Protein AF-A0A1B6M8R1-F1 (afdb_monomer)

InterPro domains:
  IPR000742 EGF-like domain [PS50026] (108-141)
  IPR002350 Kazal domain [PF07648] (62-106)
  IPR002350 Kazal domain [PF07648] (136-185)
  IPR002350 Kazal domain [PF07648] (212-255)
  IPR002350 Kazal domain [PS51465] (54-108)
  IPR002350 Kazal domain [PS51465] (135-187)
  IPR002350 Kazal domain [PS51465] (203-257)
  IPR002350 Kazal domain [SM00280] (61-106)
  IPR002350 Kazal domain [SM00280] (139-185)
  IPR002350 Kazal domain [SM00280] (210-255)
  IPR003645 Follistatin-like, N-terminal [SM00274] (38-61)
  IPR003645 Follistatin-like, N-terminal [SM00274] (111-135)
  IPR003645 Follistatin-like, N-terminal [SM00274] (187-210)
  IPR003645 Follistatin-like, N-terminal [SM00274] (261-284)
  IPR036058 Kazal domain superfamily [SSF100895] (39-107)
  IPR036058 Kazal domain superfamily [SSF100895] (112-186)
  IPR036058 Kazal domain superfamily [SSF100895] (188-255)
  IPR036058 Kazal domain superfamily [SSF100895] (265-303)
  IPR050653 Protease Inhibitors and Growth Factor Antagonists [PTHR10913] (185-255)

pLDDT: mean 85.66, std 9.29, range [54.56, 96.81]

Solvent-accessible surface area (backbone atoms only — not comparable to full-atom values): 17796 Å² total; per-residue (Å²): 108,72,70,58,54,53,51,52,52,50,53,50,51,52,52,52,51,50,51,53,50,48,62,68,70,53,71,82,74,78,75,81,76,76,100,79,54,58,51,81,76,46,86,51,66,32,52,23,46,61,43,78,43,97,85,75,42,61,42,67,40,52,60,89,74,62,80,88,64,83,50,40,25,9,28,68,78,66,46,61,22,57,20,69,56,52,38,23,27,48,14,29,75,69,72,34,85,57,44,79,66,46,86,35,51,53,85,55,63,65,45,47,77,83,52,84,44,69,33,51,22,41,62,41,68,35,98,81,67,65,48,52,43,69,39,55,62,91,74,70,84,76,62,66,90,40,81,70,38,42,37,23,7,31,64,82,69,43,72,26,71,15,58,54,53,40,20,24,51,14,29,77,67,71,35,87,56,47,79,66,40,84,31,61,65,62,60,46,80,85,55,87,45,65,85,61,28,35,61,41,67,50,97,85,64,45,62,39,69,39,53,49,90,78,63,79,87,62,80,54,33,21,13,32,66,82,19,45,61,25,56,19,65,58,50,42,43,31,49,17,52,73,70,73,44,95,59,45,78,61,40,70,36,70,48,88,76,51,59,58,52,51,78,80,56,85,55,61,96,78,36,42,72,42,52,44,89,83,69,46,51,43,64,41,64,72,91,68,78,70,96,80,77,80,88,56,73,44,99,85,76,48,102

Nearest PDB structures (foldseek):
  5jhw-assembly1_D  TM=2.389E-01  e=3.317E-16  Homo sapiens
  3hh2-assembly1_C  TM=2.387E-01  e=1.768E-15  Homo sapiens
  5jhw-assembly1_C  TM=2.394E-01  e=1.666E-15  Homo sapiens
  3hh2-assembly1_D  TM=2.424E-01  e=1.478E-15  Homo sapiens
  6jza-assembly1_A-2  TM=8.341E-01  e=4.671E-06  Mus musculus

Structure (mmCIF, N/CA/C/O backbone):
data_AF-A0A1B6M8R1-F1
#
_entry.id   AF-A0A1B6M8R1-F1
#
loop_
_atom_site.group_PDB
_atom_site.id
_atom_site.type_symbol
_atom_site.label_atom_id
_atom_site.label_alt_id
_atom_site.label_comp_id
_atom_site.label_asym_id
_atom_site.label_entity_id
_atom_site.label_seq_id
_atom_site.pdbx_PDB_ins_code
_atom_site.Cartn_x
_atom_site.Cartn_y
_atom_site.Cartn_z
_atom_site.occupancy
_atom_site.B_iso_or_equiv
_atom_site.auth_seq_id
_atom_site.auth_comp_id
_atom_site.auth_asym_id
_atom_site.auth_atom_id
_atom_site.pdbx_PDB_model_num
ATOM 1 N N . VAL A 1 1 ? 36.592 80.299 -12.141 1.00 80.69 1 VAL A N 1
ATOM 2 C CA . VAL A 1 1 ? 35.780 79.089 -12.428 1.00 80.69 1 VAL A CA 1
ATOM 3 C C . VAL A 1 1 ? 35.816 78.726 -13.911 1.00 80.69 1 VAL A C 1
ATOM 5 O O . VAL A 1 1 ? 36.347 77.672 -14.223 1.00 80.69 1 VAL A O 1
ATOM 8 N N . LEU A 1 2 ? 35.381 79.601 -14.829 1.00 81.44 2 LEU A N 1
ATOM 9 C CA . LEU A 1 2 ? 35.361 79.320 -16.279 1.00 81.44 2 LEU A CA 1
ATOM 10 C C . LEU A 1 2 ? 36.727 78.896 -16.866 1.00 81.44 2 LEU A C 1
ATOM 12 O O . LEU A 1 2 ? 36.800 77.913 -17.592 1.00 81.44 2 LEU A O 1
ATOM 16 N N . LEU A 1 3 ? 37.818 79.573 -16.485 1.00 83.31 3 LEU A N 1
ATOM 17 C CA . LEU A 1 3 ? 39.184 79.226 -16.918 1.00 83.31 3 LEU A CA 1
ATOM 18 C C . LEU A 1 3 ? 39.649 77.838 -16.444 1.00 83.31 3 LEU A C 1
ATOM 20 O O . LEU A 1 3 ? 40.363 77.151 -17.164 1.00 83.31 3 LEU A O 1
ATOM 24 N N . ILE A 1 4 ? 39.217 77.406 -15.256 1.00 84.50 4 ILE A N 1
ATOM 25 C CA . ILE A 1 4 ? 39.580 76.096 -14.690 1.00 84.50 4 ILE A CA 1
ATOM 26 C C . ILE A 1 4 ? 38.816 74.983 -15.418 1.00 84.50 4 ILE A C 1
ATOM 28 O O . ILE A 1 4 ? 39.389 73.948 -15.741 1.00 84.50 4 ILE A O 1
ATOM 32 N N . VAL A 1 5 ? 37.540 75.219 -15.736 1.00 86.94 5 VAL A N 1
ATOM 33 C CA . VAL A 1 5 ? 36.716 74.280 -16.512 1.00 86.94 5 VAL A CA 1
ATOM 34 C C . VAL A 1 5 ? 37.255 74.131 -17.938 1.00 86.94 5 VAL A C 1
ATOM 36 O O . VAL A 1 5 ? 37.383 73.012 -18.425 1.00 86.94 5 VAL A O 1
ATOM 39 N N . LEU A 1 6 ? 37.647 75.237 -18.582 1.00 88.38 6 LEU A N 1
ATOM 40 C CA . LEU A 1 6 ? 38.287 75.209 -19.901 1.00 88.38 6 LEU A CA 1
ATOM 41 C C . LEU A 1 6 ? 39.614 74.442 -19.883 1.00 88.38 6 LEU A C 1
ATOM 43 O O . LEU A 1 6 ? 39.848 73.635 -20.777 1.00 88.38 6 LEU A O 1
ATOM 47 N N . ALA A 1 7 ? 40.448 74.633 -18.856 1.00 89.44 7 ALA A N 1
ATOM 48 C CA . ALA A 1 7 ? 41.702 73.895 -18.711 1.00 89.44 7 ALA A CA 1
ATOM 49 C C . ALA A 1 7 ? 41.474 72.382 -18.538 1.00 89.44 7 ALA A C 1
ATOM 51 O O . ALA A 1 7 ? 42.149 71.584 -19.184 1.00 89.44 7 ALA A O 1
ATOM 52 N N . LEU A 1 8 ? 40.490 71.977 -17.727 1.00 88.62 8 LEU A N 1
ATOM 53 C CA . LEU A 1 8 ? 40.145 70.563 -17.537 1.00 88.62 8 LEU A CA 1
ATOM 54 C C . LEU A 1 8 ? 39.616 69.916 -18.823 1.00 88.62 8 LEU A C 1
ATOM 56 O O . LEU A 1 8 ? 40.023 68.805 -19.157 1.00 88.62 8 LEU A O 1
ATOM 60 N N . LEU A 1 9 ? 38.766 70.615 -19.579 1.00 88.75 9 LEU A N 1
ATOM 61 C CA . LEU A 1 9 ? 38.268 70.122 -20.867 1.00 88.75 9 LEU A CA 1
ATOM 62 C C . LEU A 1 9 ? 39.394 69.961 -21.897 1.00 88.75 9 LEU A C 1
ATOM 64 O O . LEU A 1 9 ? 39.404 68.981 -22.640 1.00 88.75 9 LEU A O 1
ATOM 68 N N . LEU A 1 10 ? 40.370 70.873 -21.905 1.00 90.81 10 LEU A N 1
ATOM 69 C CA . LEU A 1 10 ? 41.544 70.791 -22.777 1.00 90.81 10 LEU A CA 1
ATOM 70 C C . LEU A 1 10 ? 42.426 69.583 -22.422 1.00 90.81 10 LEU A C 1
ATOM 72 O O . LEU A 1 10 ? 42.864 68.862 -23.314 1.00 90.81 10 LEU A O 1
ATOM 76 N N . VAL A 1 11 ? 42.624 69.304 -21.130 1.00 90.88 11 VAL A N 1
ATOM 77 C CA . VAL A 1 11 ? 43.367 68.118 -20.665 1.00 90.88 11 VAL A CA 1
ATOM 78 C C . VAL A 1 11 ? 42.659 66.825 -21.071 1.00 90.88 11 VAL A C 1
ATOM 80 O O . VAL A 1 11 ? 43.301 65.916 -21.594 1.00 90.88 11 VAL A O 1
ATOM 83 N N . VAL A 1 12 ? 41.337 66.746 -20.898 1.00 90.44 12 VAL A N 1
ATOM 84 C CA . VAL A 1 12 ? 40.557 65.572 -21.321 1.00 90.44 12 VAL A CA 1
ATOM 85 C C . VAL A 1 12 ? 40.641 65.383 -22.836 1.00 90.44 12 VAL A C 1
ATOM 87 O O . VAL A 1 12 ? 40.868 64.268 -23.301 1.00 90.44 12 VAL A O 1
ATOM 90 N N . PHE A 1 13 ? 40.534 66.461 -23.613 1.00 90.88 13 PHE A N 1
ATOM 91 C CA . PHE A 1 13 ? 40.646 66.395 -25.069 1.00 90.88 13 PHE A CA 1
ATOM 92 C C . PHE A 1 13 ? 42.029 65.911 -25.527 1.00 90.88 13 PHE A C 1
ATOM 94 O O . PHE A 1 13 ? 42.114 65.064 -26.416 1.00 90.88 13 PHE A O 1
ATOM 101 N N . LEU A 1 14 ? 43.112 66.375 -24.894 1.00 89.88 14 LEU A N 1
ATOM 102 C CA . LEU A 1 14 ? 44.478 65.924 -25.190 1.00 89.88 14 LEU A CA 1
ATOM 103 C C . LEU A 1 14 ? 44.708 64.452 -24.814 1.00 89.88 14 LEU A C 1
ATOM 105 O O . LEU A 1 14 ? 45.378 63.730 -25.549 1.00 89.88 14 LEU A O 1
ATOM 109 N N . LEU A 1 15 ? 44.107 63.973 -23.722 1.00 88.44 15 LEU A N 1
ATOM 110 C CA . LEU A 1 15 ? 44.186 62.564 -23.328 1.00 88.44 15 LEU A CA 1
ATOM 111 C C . LEU A 1 15 ? 43.417 61.656 -24.293 1.00 88.44 15 LEU A C 1
ATOM 113 O O . LEU A 1 15 ? 43.952 60.648 -24.748 1.00 88.44 15 LEU A O 1
ATOM 117 N N . VAL A 1 16 ? 42.184 62.023 -24.651 1.00 87.75 16 VAL A N 1
ATOM 118 C CA . VAL A 1 16 ? 41.355 61.231 -25.574 1.00 87.75 16 VAL A CA 1
ATOM 119 C C . VAL A 1 16 ? 41.965 61.206 -26.974 1.00 87.75 16 VAL A C 1
ATOM 121 O O . VAL A 1 16 ? 42.031 60.148 -27.599 1.00 87.75 16 VAL A O 1
ATOM 124 N N . SER A 1 17 ? 42.460 62.346 -27.459 1.00 84.25 17 SER A N 1
ATOM 125 C CA . SER A 1 17 ? 43.134 62.419 -28.758 1.00 84.25 17 SER A CA 1
ATOM 126 C C . SER A 1 17 ? 44.452 61.638 -28.760 1.00 84.25 17 SER A C 1
ATOM 128 O O . SER A 1 17 ? 44.704 60.898 -29.707 1.00 84.25 17 SER A O 1
ATOM 130 N N . GLY A 1 18 ? 45.238 61.687 -27.679 1.00 83.62 18 GLY A N 1
ATOM 131 C CA . GLY A 1 18 ? 46.432 60.854 -27.516 1.00 83.62 18 GLY A CA 1
ATOM 132 C C . GLY A 1 18 ? 46.128 59.351 -27.522 1.00 83.62 18 GLY A C 1
ATOM 133 O O . GLY A 1 18 ? 46.822 58.588 -28.191 1.00 83.62 18 GLY A O 1
ATOM 134 N N . ILE A 1 19 ? 45.052 58.924 -26.853 1.00 81.19 19 ILE A N 1
ATOM 135 C CA . ILE A 1 19 ? 44.596 57.525 -26.848 1.00 81.19 19 ILE A CA 1
ATOM 136 C C . ILE A 1 19 ? 44.135 57.090 -28.247 1.00 81.19 19 ILE A C 1
ATOM 138 O O . ILE A 1 19 ? 44.493 56.008 -28.708 1.00 81.19 19 ILE A O 1
ATOM 142 N N . LEU A 1 20 ? 43.387 57.935 -28.960 1.00 78.25 20 LEU A N 1
ATOM 143 C CA . LEU A 1 20 ? 42.948 57.648 -30.330 1.00 78.25 20 LEU A CA 1
ATOM 144 C C . LEU A 1 20 ? 44.123 57.565 -31.310 1.00 78.25 20 LEU A C 1
ATOM 146 O O . LEU A 1 20 ? 44.127 56.698 -32.181 1.00 78.25 20 LEU A O 1
ATOM 150 N N . VAL A 1 21 ? 45.131 58.428 -31.173 1.00 79.50 21 VAL A N 1
ATOM 151 C CA . VAL A 1 21 ? 46.358 58.362 -31.983 1.00 79.50 21 VAL A CA 1
ATOM 152 C C . VAL A 1 21 ? 47.155 57.101 -31.647 1.00 79.50 21 VAL A C 1
ATOM 154 O O . VAL A 1 21 ? 47.629 56.427 -32.560 1.00 79.50 21 VAL A O 1
ATOM 157 N N . TYR A 1 22 ? 47.238 56.727 -30.367 1.00 79.19 22 TYR A N 1
ATOM 158 C CA . TYR A 1 22 ? 47.876 55.486 -29.929 1.00 79.19 22 TYR A CA 1
ATOM 159 C C . TYR A 1 22 ? 47.206 54.253 -30.550 1.00 79.19 22 TYR A C 1
ATOM 161 O O . TYR A 1 22 ? 47.889 53.436 -31.162 1.00 79.19 22 TYR A O 1
ATOM 169 N N . PHE A 1 23 ? 45.875 54.151 -30.494 1.00 73.00 23 PHE A N 1
ATOM 170 C CA . PHE A 1 23 ? 45.156 53.029 -31.105 1.00 73.00 23 PHE A CA 1
ATOM 171 C C . PHE A 1 23 ? 45.177 53.038 -32.642 1.00 73.00 23 PHE A C 1
ATOM 173 O O . PHE A 1 23 ? 45.093 51.971 -33.242 1.00 73.00 23 PHE A O 1
ATOM 180 N N . ASN A 1 24 ? 45.328 54.199 -33.292 1.00 71.38 24 ASN A N 1
ATOM 181 C CA . ASN A 1 24 ? 45.461 54.274 -34.753 1.00 71.38 24 ASN A CA 1
ATOM 182 C C . ASN A 1 24 ? 46.879 53.948 -35.259 1.00 71.38 24 ASN A C 1
ATOM 184 O O . ASN A 1 24 ? 47.015 53.426 -36.362 1.00 71.38 24 ASN A O 1
ATOM 188 N N . HIS A 1 25 ? 47.935 54.239 -34.488 1.00 67.06 25 HIS A N 1
ATOM 189 C CA . HIS A 1 25 ? 49.322 53.952 -34.889 1.00 67.06 25 HIS A CA 1
ATOM 190 C C . HIS A 1 25 ? 49.842 52.595 -34.408 1.00 67.06 25 HIS A C 1
ATOM 192 O O . HIS A 1 25 ? 50.717 52.013 -35.054 1.00 67.06 25 HIS A O 1
ATOM 198 N N . VAL A 1 26 ? 49.314 52.066 -33.304 1.00 63.91 26 VAL A N 1
ATOM 199 C CA . VAL A 1 26 ? 49.618 50.705 -32.859 1.00 63.91 26 VAL A CA 1
ATOM 200 C C . VAL A 1 26 ? 48.679 49.754 -33.594 1.00 63.91 26 VAL A C 1
ATOM 202 O O . VAL A 1 26 ? 47.624 49.370 -33.098 1.00 63.91 26 VAL A O 1
ATOM 205 N N . GLY A 1 27 ? 49.064 49.385 -34.818 1.00 61.69 27 GLY A N 1
ATOM 206 C CA . GLY A 1 27 ? 48.380 48.337 -35.566 1.00 61.69 27 GLY A CA 1
ATOM 207 C C . GLY A 1 27 ? 48.356 47.050 -34.742 1.00 61.69 27 GLY A C 1
ATOM 208 O O . GLY A 1 27 ? 49.405 46.464 -34.468 1.00 61.69 27 GLY A O 1
ATOM 209 N N . PHE A 1 28 ? 47.162 46.616 -34.340 1.00 57.78 28 PHE A N 1
ATOM 210 C CA . PHE A 1 28 ? 46.952 45.312 -33.720 1.00 57.78 28 PHE A CA 1
ATOM 211 C C . PHE A 1 28 ? 47.439 44.235 -34.697 1.00 57.78 28 PHE A C 1
ATOM 213 O O . PHE A 1 28 ? 46.770 43.915 -35.679 1.00 57.78 28 PHE A O 1
ATOM 220 N N . LYS A 1 29 ? 48.623 43.664 -34.456 1.00 57.72 29 LYS A N 1
ATOM 221 C CA . LYS A 1 29 ? 49.018 42.423 -35.122 1.00 57.72 29 LYS A CA 1
ATOM 222 C C . LYS A 1 29 ? 48.204 41.307 -34.487 1.00 57.72 29 LYS A C 1
ATOM 224 O O . LYS A 1 29 ? 48.476 40.914 -33.355 1.00 57.72 29 LYS A O 1
ATOM 229 N N . ALA A 1 30 ? 47.185 40.836 -35.203 1.00 54.56 30 ALA A N 1
ATOM 230 C CA . ALA A 1 30 ? 46.465 39.632 -34.826 1.00 54.56 30 ALA A CA 1
ATOM 231 C C . ALA A 1 30 ? 47.479 38.489 -34.681 1.00 54.56 30 ALA A C 1
ATOM 233 O O . ALA A 1 30 ? 48.208 38.164 -35.619 1.00 54.56 30 ALA A O 1
ATOM 234 N N . VAL A 1 31 ? 47.559 37.926 -33.478 1.00 56.56 31 VAL A N 1
ATOM 235 C CA . VAL A 1 31 ? 48.336 36.717 -33.206 1.00 56.56 31 VAL A CA 1
ATOM 236 C C . VAL A 1 31 ? 47.734 35.599 -34.069 1.00 56.56 31 VAL A C 1
ATOM 238 O O . VAL A 1 31 ? 46.520 35.394 -33.988 1.00 56.56 31 VAL A O 1
ATOM 241 N N . PRO A 1 32 ? 48.510 34.891 -34.912 1.00 59.28 32 PRO A N 1
ATOM 242 C CA . PRO A 1 32 ? 47.982 33.756 -35.658 1.00 59.28 32 PRO A CA 1
ATOM 243 C C . PRO A 1 32 ? 47.537 32.694 -34.652 1.00 59.28 32 PRO A C 1
ATOM 245 O O . PRO A 1 32 ? 48.338 32.245 -33.832 1.00 59.28 32 PRO A O 1
ATOM 248 N N . GLN A 1 33 ? 46.257 32.329 -34.678 1.00 55.94 33 GLN A N 1
ATOM 249 C CA . GLN A 1 33 ? 45.747 31.246 -33.841 1.00 55.94 33 GLN A CA 1
ATOM 250 C C . GLN A 1 33 ? 46.398 29.915 -34.273 1.00 55.94 33 GLN A C 1
ATOM 252 O O . GLN A 1 33 ? 46.532 29.681 -35.478 1.00 55.94 33 GLN A O 1
ATOM 257 N N . PRO A 1 34 ? 46.828 29.058 -33.328 1.00 55.84 34 PRO A N 1
ATOM 258 C CA . PRO A 1 34 ? 47.407 27.753 -33.640 1.00 55.84 34 PRO A CA 1
ATOM 259 C C . PRO A 1 34 ? 46.374 26.824 -34.306 1.00 55.84 34 PRO A C 1
ATOM 261 O O . PRO A 1 34 ? 45.172 26.935 -34.074 1.00 55.84 34 PRO A O 1
ATOM 264 N N . LEU A 1 35 ? 46.870 25.918 -35.154 1.00 55.47 35 LEU A N 1
ATOM 265 C CA . LEU A 1 35 ? 46.170 25.026 -36.098 1.00 55.47 35 LEU A CA 1
ATOM 266 C C . LEU A 1 35 ? 45.311 23.917 -35.433 1.00 55.47 35 LEU A C 1
ATOM 268 O O . LEU A 1 35 ? 45.216 22.814 -35.963 1.00 55.47 35 LEU A O 1
ATOM 272 N N . GLU A 1 36 ? 44.698 24.166 -34.275 1.00 60.66 36 GLU A N 1
ATOM 273 C CA . GLU A 1 36 ? 44.120 23.108 -33.429 1.00 60.66 36 GLU A CA 1
ATOM 274 C C . GLU A 1 36 ? 42.706 23.414 -32.910 1.00 60.66 36 GLU A C 1
ATOM 276 O O . GLU A 1 36 ? 42.384 23.074 -31.787 1.00 60.66 36 GLU A O 1
ATOM 281 N N . GLU A 1 37 ? 41.836 24.040 -33.720 1.00 60.53 37 GLU A N 1
ATOM 282 C CA . GLU A 1 37 ? 40.399 24.206 -33.381 1.00 60.53 37 GLU A CA 1
ATOM 283 C C . GLU A 1 37 ? 39.460 24.287 -34.613 1.00 60.53 37 GLU A C 1
ATOM 285 O O . GLU A 1 37 ? 38.423 24.955 -34.589 1.00 60.53 37 GLU A O 1
ATOM 290 N N . LEU A 1 38 ? 39.788 23.653 -35.747 1.00 66.44 38 LEU A N 1
ATOM 291 C CA . LEU A 1 38 ? 38.916 23.753 -36.932 1.00 66.44 38 LEU A CA 1
ATOM 292 C C . LEU A 1 38 ? 37.653 22.881 -36.834 1.00 66.44 38 LEU A C 1
ATOM 294 O O . LEU A 1 38 ? 36.569 23.334 -37.201 1.00 66.44 38 LEU A O 1
ATOM 298 N N . CYS A 1 39 ? 37.765 21.651 -36.329 1.00 77.81 39 CYS A N 1
ATOM 299 C CA . CYS A 1 39 ? 36.603 20.779 -36.125 1.00 77.81 39 CYS A CA 1
ATOM 300 C C . CYS A 1 39 ? 35.852 21.050 -34.814 1.00 77.81 39 CYS A C 1
ATOM 302 O O . CYS A 1 39 ? 34.668 20.741 -34.742 1.00 77.81 39 CYS A O 1
ATOM 304 N N . ASP A 1 40 ? 36.477 21.715 -33.840 1.00 80.06 40 ASP A N 1
ATOM 305 C CA . ASP A 1 40 ? 35.830 22.094 -32.574 1.00 80.06 40 ASP A CA 1
ATOM 306 C C . ASP A 1 40 ? 34.752 23.170 -32.753 1.00 80.06 40 ASP A C 1
ATOM 308 O O . ASP A 1 40 ? 33.782 23.228 -32.000 1.00 80.06 40 ASP A O 1
ATOM 312 N N . LYS A 1 41 ? 34.879 23.999 -33.795 1.00 72.94 41 LYS A N 1
ATOM 313 C CA . LYS A 1 41 ? 33.897 25.038 -34.154 1.00 72.94 41 LYS A CA 1
ATOM 314 C C . LYS A 1 41 ? 32.983 24.633 -35.313 1.00 72.94 41 LYS A C 1
ATOM 316 O O . LYS A 1 41 ? 32.121 25.415 -35.711 1.00 72.94 41 LYS A O 1
ATOM 321 N N . THR A 1 42 ? 33.150 23.426 -35.858 1.00 80.38 42 THR A N 1
ATOM 322 C CA . THR A 1 42 ? 32.401 22.952 -37.029 1.00 80.38 42 THR A CA 1
ATOM 323 C C . THR A 1 42 ? 31.398 21.878 -36.620 1.00 80.38 42 THR A C 1
ATOM 325 O O . THR A 1 42 ? 31.761 20.735 -36.356 1.00 80.38 42 THR A O 1
ATOM 32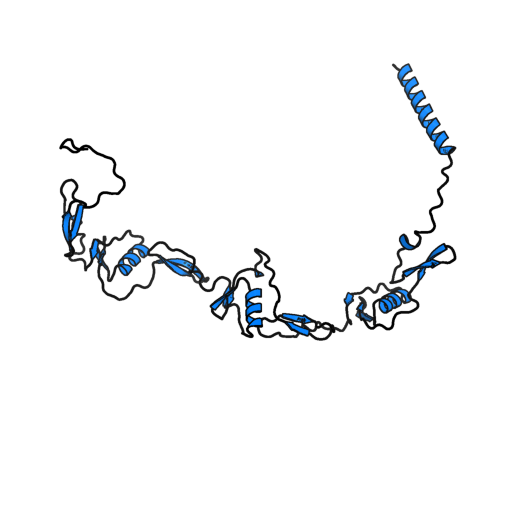8 N N . SER A 1 43 ? 30.111 22.230 -36.609 1.00 85.75 43 SER A N 1
ATOM 329 C CA . SER A 1 43 ? 29.029 21.274 -36.353 1.00 85.75 43 SER A CA 1
ATOM 330 C C . SER A 1 43 ? 28.575 20.616 -37.655 1.00 85.75 43 SER A C 1
ATOM 332 O O . SER A 1 43 ? 28.024 21.272 -38.540 1.00 85.75 43 SER A O 1
ATOM 334 N N . CYS A 1 44 ? 28.816 19.314 -37.778 1.00 87.56 44 CYS A N 1
ATOM 335 C CA . CYS A 1 44 ? 28.372 18.526 -38.920 1.00 87.56 44 CYS A CA 1
ATOM 336 C C . CYS A 1 44 ? 26.945 17.999 -38.706 1.00 87.56 44 CYS A C 1
ATOM 338 O O . CYS A 1 44 ? 26.612 17.473 -37.645 1.00 87.56 44 CYS A O 1
ATOM 340 N N . THR A 1 45 ? 26.097 18.120 -39.727 1.00 87.88 45 THR A N 1
ATOM 341 C CA . THR A 1 45 ? 24.694 17.680 -39.694 1.00 87.88 45 THR A CA 1
ATOM 342 C C . THR A 1 45 ? 24.510 16.305 -40.337 1.00 87.88 45 THR A C 1
ATOM 344 O O . THR A 1 45 ? 25.430 15.760 -40.952 1.00 87.88 45 THR A O 1
ATOM 347 N N . HIS A 1 46 ? 23.319 15.720 -40.161 1.00 90.38 46 HIS A N 1
ATOM 348 C CA . HIS A 1 46 ? 22.917 14.469 -40.814 1.00 90.38 46 HIS A CA 1
ATOM 349 C C . HIS A 1 46 ? 23.873 13.287 -40.537 1.00 90.38 46 HIS A C 1
ATOM 351 O O . HIS A 1 46 ? 24.067 12.431 -41.376 1.00 90.38 46 HIS A O 1
ATOM 357 N N . GLY A 1 47 ? 24.546 13.227 -39.381 1.00 84.81 47 GLY A N 1
ATOM 358 C CA . GLY A 1 47 ? 25.439 12.103 -39.043 1.00 84.81 47 GLY A CA 1
ATOM 359 C C . GLY A 1 47 ? 26.829 12.126 -39.699 1.00 84.81 47 GLY A C 1
ATOM 360 O O . GLY A 1 47 ? 27.575 11.154 -39.564 1.00 84.81 47 GLY A O 1
ATOM 361 N N . ALA A 1 48 ? 27.211 13.221 -40.365 1.00 90.81 48 ALA A N 1
ATOM 362 C CA . ALA A 1 48 ? 28.583 13.442 -40.821 1.00 90.81 48 ALA A CA 1
ATOM 363 C C . ALA A 1 48 ? 29.549 13.666 -39.642 1.00 90.81 48 ALA A C 1
ATOM 365 O O . ALA A 1 48 ? 29.172 14.200 -38.600 1.00 90.81 48 ALA A O 1
ATOM 366 N N . SER A 1 49 ? 30.814 13.280 -39.814 1.00 90.25 49 SER A N 1
ATOM 367 C CA . SER A 1 49 ? 31.895 13.575 -38.863 1.00 90.25 49 SER A CA 1
ATOM 368 C C . SER A 1 49 ? 32.859 14.596 -39.460 1.00 90.25 49 SER A C 1
ATOM 370 O O . SER A 1 49 ? 33.146 14.558 -40.659 1.00 90.25 49 SER A O 1
ATOM 372 N N . CYS A 1 50 ? 33.336 15.527 -38.633 1.00 89.25 50 CYS A N 1
ATOM 373 C CA . CYS A 1 50 ? 34.294 16.536 -39.070 1.00 89.25 50 CYS A CA 1
ATOM 374 C C . CYS A 1 50 ? 35.694 15.927 -39.192 1.00 89.25 50 CYS A C 1
ATOM 376 O O . CYS A 1 50 ? 36.140 15.210 -38.297 1.00 89.25 50 CYS A O 1
ATOM 378 N N . MET A 1 51 ? 36.383 16.219 -40.296 1.00 85.88 51 MET A N 1
ATOM 379 C CA . MET A 1 51 ? 37.783 15.861 -40.519 1.00 85.88 51 MET A CA 1
ATOM 380 C C . MET A 1 51 ? 38.545 17.068 -41.074 1.00 85.88 51 MET A C 1
ATOM 382 O O . MET A 1 51 ? 38.001 17.839 -41.868 1.00 85.88 51 MET A O 1
ATOM 386 N N . THR A 1 52 ? 39.813 17.221 -40.697 1.00 83.69 52 THR A N 1
ATOM 387 C CA . THR A 1 52 ? 40.688 18.273 -41.235 1.00 83.69 52 THR A CA 1
ATOM 388 C C . THR A 1 52 ? 41.272 17.828 -42.576 1.00 83.69 52 THR A C 1
ATOM 390 O O . THR A 1 52 ? 41.897 16.771 -42.670 1.00 83.69 52 THR A O 1
ATOM 393 N N . GLY A 1 53 ? 41.039 18.608 -43.631 1.00 77.62 53 GLY A N 1
ATOM 394 C CA . GLY A 1 53 ? 41.606 18.391 -44.959 1.00 77.62 53 GLY A CA 1
ATOM 395 C C . GLY A 1 53 ? 43.091 18.759 -45.031 1.00 77.62 53 GLY A C 1
ATOM 396 O O . GLY A 1 53 ? 43.605 19.514 -44.208 1.00 77.62 53 GLY A O 1
ATOM 397 N N . SER A 1 54 ? 43.790 18.239 -46.043 1.00 76.12 54 SER A N 1
ATOM 398 C CA . SER A 1 54 ? 45.208 18.539 -46.313 1.00 76.12 54 SER A CA 1
ATOM 399 C C . SER A 1 54 ? 45.469 20.004 -46.687 1.00 76.12 54 SER A C 1
ATOM 401 O O . SER A 1 54 ? 46.605 20.458 -46.661 1.00 76.12 54 SER A O 1
ATOM 403 N N . ASP A 1 55 ? 44.413 20.731 -47.046 1.00 77.50 55 ASP A N 1
ATOM 404 C CA . ASP A 1 55 ? 44.362 22.172 -47.298 1.00 77.50 55 ASP A CA 1
ATOM 405 C C . ASP A 1 55 ? 44.210 23.005 -46.011 1.00 77.50 55 ASP A C 1
ATOM 407 O O . ASP A 1 55 ? 44.126 24.230 -46.074 1.00 77.50 55 ASP A O 1
ATOM 411 N N . GLY A 1 56 ? 44.159 22.355 -44.844 1.00 71.81 56 GLY A N 1
ATOM 412 C CA . GLY A 1 56 ? 43.965 23.020 -43.560 1.00 71.81 56 GLY A CA 1
ATOM 413 C C . GLY A 1 56 ? 42.528 23.494 -43.335 1.00 71.81 56 GLY A C 1
ATOM 414 O O . GLY A 1 56 ? 42.330 24.432 -42.569 1.00 71.81 56 GLY A O 1
ATOM 415 N N . ARG A 1 57 ? 41.524 22.881 -43.985 1.00 78.44 57 ARG A N 1
ATOM 416 C CA . ARG A 1 57 ? 40.097 23.218 -43.828 1.00 78.44 57 ARG A CA 1
ATOM 417 C C . ARG A 1 57 ? 39.316 22.101 -43.128 1.00 78.44 57 ARG A C 1
ATOM 419 O O . ARG A 1 57 ? 39.458 20.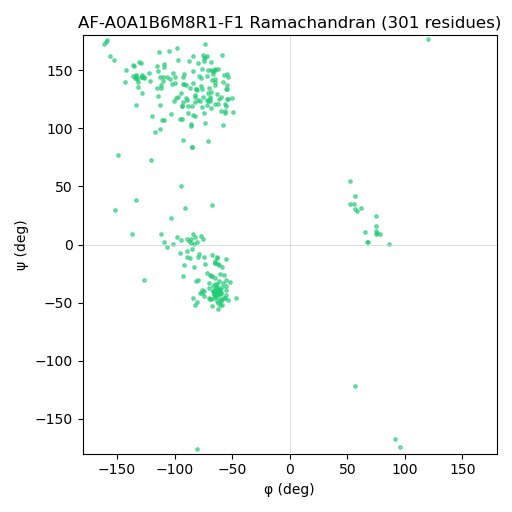930 -43.469 1.00 78.44 57 ARG A O 1
ATOM 426 N N . ALA A 1 58 ? 38.425 22.445 -42.195 1.00 83.62 58 ALA A N 1
ATOM 427 C CA . ALA A 1 58 ? 37.457 21.490 -41.648 1.00 83.62 58 ALA A CA 1
ATOM 428 C C . ALA A 1 58 ? 36.412 21.113 -42.708 1.00 83.62 58 ALA A C 1
ATOM 430 O O . ALA A 1 58 ? 35.752 21.980 -43.282 1.00 83.62 58 ALA A O 1
ATOM 431 N N . THR A 1 59 ? 36.253 19.813 -42.957 1.00 87.50 59 THR A N 1
ATOM 432 C CA . THR A 1 59 ? 35.273 19.270 -43.901 1.00 87.50 59 THR A CA 1
ATOM 433 C C . THR A 1 59 ? 34.442 18.182 -43.227 1.00 87.50 59 THR A C 1
ATOM 435 O O . THR A 1 59 ? 34.983 17.244 -42.643 1.00 87.50 59 THR A O 1
ATOM 438 N N . CYS A 1 60 ? 33.118 18.271 -43.343 1.00 90.06 60 CYS A N 1
ATOM 439 C CA . CYS A 1 60 ? 32.207 17.221 -42.894 1.00 90.06 60 CYS A CA 1
ATOM 440 C C . CYS A 1 60 ? 32.156 16.092 -43.926 1.00 90.06 60 CYS A C 1
ATOM 442 O O . CYS A 1 60 ? 31.854 16.333 -45.096 1.00 90.06 60 CYS A O 1
ATOM 444 N N . ARG A 1 61 ? 32.436 14.857 -43.504 1.00 91.75 61 ARG A N 1
ATOM 445 C CA . ARG A 1 61 ? 32.370 13.675 -44.372 1.00 91.75 61 ARG A CA 1
ATOM 446 C C . ARG A 1 61 ? 31.487 12.594 -43.768 1.00 91.75 61 ARG A C 1
ATOM 448 O O . ARG A 1 61 ? 31.457 12.392 -42.553 1.00 91.75 61 ARG A O 1
ATOM 455 N N . CYS A 1 62 ? 30.776 11.889 -44.642 1.00 93.50 62 CYS A N 1
ATOM 456 C CA . CYS A 1 62 ? 30.038 10.697 -44.254 1.00 93.50 62 CYS A CA 1
ATOM 457 C C . CYS A 1 62 ? 31.006 9.550 -43.942 1.00 93.50 62 CYS A C 1
ATOM 459 O O . CYS A 1 62 ? 32.061 9.466 -44.578 1.00 93.50 62 CYS A O 1
ATOM 461 N N . PRO A 1 63 ? 30.637 8.630 -43.035 1.00 92.38 63 PRO A N 1
ATOM 462 C CA . PRO A 1 6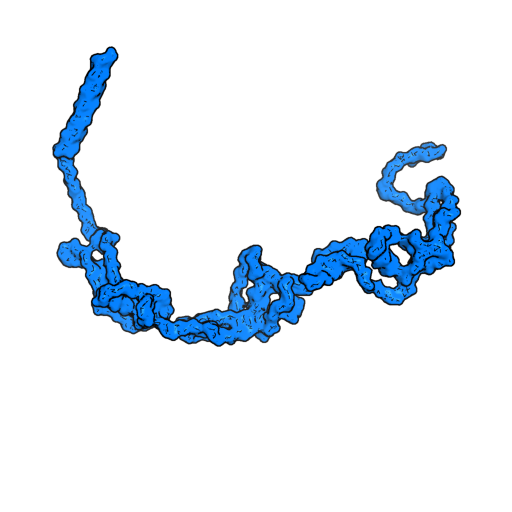3 ? 31.345 7.366 -42.888 1.00 92.38 63 PRO A CA 1
ATOM 463 C C . PRO A 1 63 ? 31.514 6.668 -44.249 1.00 92.38 63 PRO A C 1
ATOM 465 O O . PRO A 1 63 ? 30.549 6.489 -45.005 1.00 92.38 63 PRO A O 1
ATOM 468 N N . ALA A 1 64 ? 32.757 6.322 -44.588 1.00 89.81 64 ALA A N 1
ATOM 469 C CA . ALA A 1 64 ? 33.067 5.573 -45.805 1.00 89.81 64 ALA A CA 1
ATOM 470 C C . ALA A 1 64 ? 32.738 4.087 -45.616 1.00 89.81 64 ALA A C 1
ATOM 472 O O . ALA A 1 64 ? 32.112 3.473 -46.481 1.00 89.81 64 ALA A O 1
ATOM 473 N N . GLU A 1 65 ? 33.089 3.564 -44.442 1.00 92.44 65 GLU A N 1
ATOM 474 C CA . GLU A 1 65 ? 32.929 2.173 -44.039 1.00 92.44 65 GLU A CA 1
ATOM 475 C C . GLU A 1 65 ? 32.375 2.102 -42.617 1.00 92.44 65 GLU A C 1
ATOM 477 O O . GLU A 1 65 ? 32.580 3.009 -41.805 1.00 92.44 65 GLU A O 1
ATOM 482 N N . CYS A 1 66 ? 31.680 1.008 -42.318 1.00 93.75 66 CYS A N 1
ATOM 483 C CA . CYS A 1 66 ? 31.162 0.720 -40.991 1.00 93.75 66 CYS A CA 1
ATOM 484 C C . CYS A 1 66 ? 31.568 -0.693 -40.565 1.00 93.75 66 CYS A C 1
ATOM 486 O O . CYS A 1 66 ? 31.562 -1.596 -41.404 1.00 93.75 66 CYS A O 1
ATOM 488 N N . PRO A 1 67 ? 31.870 -0.918 -39.272 1.00 93.94 67 PRO A N 1
ATOM 489 C CA . PRO A 1 67 ? 32.127 -2.257 -38.760 1.00 93.94 67 PRO A CA 1
ATOM 490 C C . PRO A 1 67 ? 30.944 -3.199 -39.017 1.00 93.94 67 PRO A C 1
ATOM 492 O O . PRO A 1 67 ? 29.787 -2.789 -38.904 1.00 93.94 67 PRO A O 1
ATOM 495 N N . SER A 1 68 ? 31.227 -4.479 -39.269 1.00 90.94 68 SER A N 1
ATOM 496 C CA . SER A 1 68 ? 30.208 -5.535 -39.414 1.00 90.94 68 SER A CA 1
ATOM 497 C C . SER A 1 68 ? 29.618 -6.013 -38.078 1.00 90.94 68 SER A C 1
ATOM 499 O O . SER A 1 68 ? 28.876 -6.991 -38.052 1.00 90.94 68 SER A O 1
ATOM 501 N N . LEU A 1 69 ? 29.946 -5.352 -36.961 1.00 91.25 69 LEU A N 1
ATOM 502 C CA . LEU A 1 69 ? 29.391 -5.669 -35.648 1.00 91.25 69 LEU A CA 1
ATOM 503 C C . LEU A 1 69 ? 27.884 -5.390 -35.638 1.00 91.25 69 LEU A C 1
ATOM 505 O O . LEU A 1 69 ? 27.460 -4.252 -35.861 1.00 91.25 69 LEU A O 1
ATOM 509 N N . TYR A 1 70 ? 27.094 -6.423 -35.355 1.00 89.62 70 TYR A N 1
ATOM 510 C CA . TYR A 1 70 ? 25.645 -6.313 -35.242 1.00 89.62 70 TYR A CA 1
ATOM 511 C C . TYR A 1 70 ? 25.254 -5.800 -33.851 1.00 89.62 70 TYR A C 1
ATOM 513 O O . TYR A 1 70 ? 25.438 -6.487 -32.849 1.00 89.62 70 TYR A O 1
ATOM 521 N N . SER A 1 71 ? 24.749 -4.571 -33.790 1.00 90.69 71 SER A N 1
ATOM 522 C CA . SER A 1 71 ? 24.264 -3.902 -32.579 1.00 90.69 71 SER A CA 1
ATOM 523 C C . SER A 1 71 ? 23.142 -2.939 -32.986 1.00 90.69 71 SER A C 1
ATOM 525 O O . SER A 1 71 ? 23.393 -1.744 -33.165 1.00 90.69 71 SER A O 1
ATOM 527 N N . PRO A 1 72 ? 21.932 -3.462 -33.252 1.00 92.62 72 PRO A N 1
ATOM 528 C CA . PRO A 1 72 ? 20.915 -2.736 -33.995 1.00 92.62 72 PRO A CA 1
ATOM 529 C C . PRO A 1 72 ? 20.385 -1.513 -33.245 1.00 92.62 72 PRO A C 1
ATOM 531 O O . PRO A 1 72 ? 20.317 -1.492 -32.013 1.00 92.62 72 PRO A O 1
ATOM 534 N N . VAL A 1 73 ? 19.995 -0.493 -34.006 1.00 92.75 73 VAL A N 1
ATOM 535 C CA . VAL A 1 73 ? 19.322 0.712 -33.504 1.00 92.75 73 VAL A CA 1
ATOM 536 C C . VAL A 1 73 ? 18.111 1.036 -34.369 1.00 92.75 73 VAL A C 1
ATOM 538 O O . VAL A 1 73 ? 18.171 0.904 -35.595 1.00 92.75 73 VAL A O 1
ATOM 541 N N . CYS A 1 74 ? 17.037 1.500 -33.736 1.00 92.50 74 CYS A N 1
ATOM 542 C CA . CYS A 1 74 ? 15.853 1.965 -34.432 1.00 92.50 74 CYS A CA 1
ATOM 543 C C . CYS A 1 74 ? 16.007 3.455 -34.722 1.00 92.50 74 CYS A C 1
ATOM 545 O O . CYS A 1 74 ? 16.276 4.249 -33.813 1.00 92.50 74 CYS A O 1
ATOM 547 N N . GLY A 1 75 ? 15.889 3.833 -35.992 1.00 93.50 75 GLY A N 1
ATOM 548 C CA . GLY A 1 75 ? 15.893 5.226 -36.406 1.00 93.50 75 GLY A CA 1
ATOM 549 C C . GLY A 1 75 ? 14.540 5.900 -36.181 1.00 93.50 75 GLY A C 1
ATOM 550 O O . GLY A 1 75 ? 13.495 5.260 -36.165 1.00 93.50 75 GLY A O 1
ATOM 551 N N . THR A 1 76 ? 14.537 7.226 -36.048 1.00 93.88 76 THR A N 1
ATOM 552 C CA . THR A 1 76 ? 13.309 8.047 -35.989 1.00 93.88 76 THR A CA 1
ATOM 553 C C . THR A 1 76 ? 12.461 7.986 -37.264 1.00 93.88 76 THR A C 1
ATOM 555 O O . THR A 1 76 ? 11.351 8.505 -37.289 1.00 93.88 76 THR A O 1
ATOM 558 N N . ASP A 1 77 ? 13.003 7.407 -38.331 1.00 92.56 77 ASP A N 1
ATOM 559 C CA . ASP A 1 77 ? 12.345 7.082 -39.595 1.00 92.56 77 ASP A CA 1
ATOM 560 C C . ASP A 1 77 ? 11.639 5.711 -39.572 1.00 92.56 77 ASP A C 1
ATOM 562 O O . ASP A 1 77 ? 11.078 5.298 -40.584 1.00 92.56 77 ASP A O 1
ATOM 566 N N . GLY A 1 78 ? 11.672 5.001 -38.439 1.00 90.38 78 GLY A N 1
ATOM 567 C CA . GLY A 1 78 ? 11.085 3.671 -38.285 1.00 90.38 78 GLY A CA 1
ATOM 568 C C . GLY A 1 78 ? 11.888 2.554 -38.956 1.00 90.38 78 GLY A C 1
ATOM 569 O O . GLY A 1 78 ? 11.383 1.441 -39.075 1.00 90.38 78 GLY A O 1
ATOM 570 N N . GLN A 1 79 ? 13.126 2.816 -39.395 1.00 94.25 79 GLN A N 1
ATOM 571 C CA . GLN A 1 79 ? 13.994 1.804 -40.000 1.00 94.25 79 GLN A CA 1
ATOM 572 C C . GLN A 1 79 ? 15.024 1.262 -39.002 1.00 94.25 79 GLN A C 1
ATOM 574 O O . GLN A 1 79 ? 15.647 2.001 -38.237 1.00 94.25 79 GLN A O 1
ATOM 579 N N . THR A 1 80 ? 15.245 -0.051 -39.048 1.00 94.00 80 THR A N 1
ATOM 580 C CA . THR A 1 80 ? 16.294 -0.725 -38.276 1.00 94.00 80 THR A CA 1
ATOM 581 C C . THR A 1 80 ? 17.639 -0.606 -38.984 1.00 94.00 80 THR A C 1
ATOM 583 O O . THR A 1 80 ? 17.783 -0.996 -40.142 1.00 94.00 80 THR A O 1
ATOM 586 N N . TYR A 1 81 ? 18.661 -0.156 -38.261 1.00 94.38 81 TYR A N 1
ATOM 587 C CA . TYR A 1 81 ? 20.036 -0.096 -38.747 1.00 94.38 81 TYR A CA 1
ATOM 588 C C . TYR A 1 81 ? 20.911 -1.094 -37.995 1.00 94.38 81 TYR A C 1
ATOM 590 O O . TYR A 1 81 ? 20.883 -1.118 -36.769 1.00 94.38 81 TYR A O 1
ATO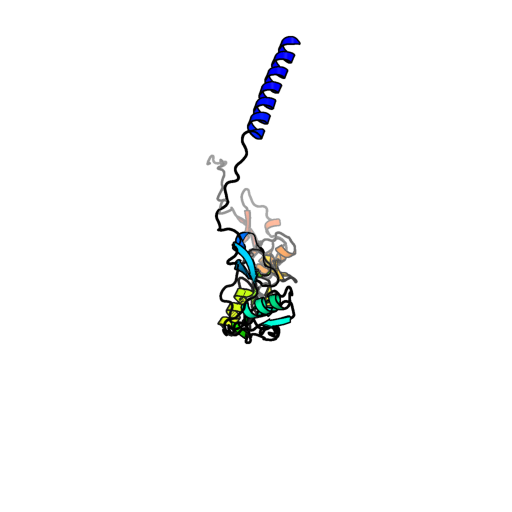M 598 N N . ASN A 1 82 ? 21.747 -1.858 -38.712 1.00 94.31 82 ASN A N 1
ATOM 599 C CA . ASN A 1 82 ? 22.627 -2.893 -38.136 1.00 94.31 82 ASN A CA 1
ATOM 600 C C . ASN A 1 82 ? 23.498 -2.395 -36.975 1.00 94.31 82 ASN A C 1
ATOM 602 O O . ASN A 1 82 ? 23.845 -3.172 -36.089 1.00 94.31 82 ASN A O 1
ATOM 606 N N . ASN A 1 83 ? 23.897 -1.122 -37.016 1.00 94.50 83 ASN A N 1
ATOM 607 C CA . ASN A 1 83 ? 24.566 -0.420 -35.930 1.00 94.50 83 ASN A CA 1
ATOM 608 C C . ASN A 1 83 ? 24.470 1.102 -36.101 1.00 94.50 83 ASN A C 1
ATOM 610 O O . ASN A 1 83 ? 24.047 1.613 -37.141 1.00 94.50 83 ASN A O 1
ATOM 614 N N . LEU A 1 84 ? 24.912 1.840 -35.078 1.00 94.88 84 LEU A N 1
ATOM 615 C CA . LEU A 1 84 ? 24.916 3.306 -35.076 1.00 94.88 84 LEU A CA 1
ATOM 616 C C . LEU A 1 84 ? 25.716 3.916 -36.243 1.00 94.88 84 LEU A C 1
ATOM 618 O O . LEU A 1 84 ? 25.349 4.980 -36.743 1.00 94.88 84 LEU A O 1
ATOM 622 N N . CYS A 1 85 ? 26.794 3.261 -36.692 1.00 95.62 85 CYS A N 1
ATOM 623 C CA . CYS A 1 85 ? 27.564 3.734 -37.844 1.00 95.62 85 CYS A CA 1
ATOM 624 C C . CYS A 1 85 ? 26.724 3.668 -39.121 1.00 95.62 85 CYS A C 1
ATOM 626 O O . CYS A 1 85 ? 26.664 4.653 -39.855 1.00 95.62 85 CYS A O 1
ATOM 628 N N . ALA A 1 86 ? 26.028 2.550 -39.354 1.00 96.25 86 ALA A N 1
ATOM 629 C CA . ALA A 1 86 ? 25.154 2.380 -40.509 1.00 96.25 86 ALA A CA 1
ATOM 630 C C . ALA A 1 86 ? 24.035 3.437 -40.543 1.00 96.25 86 ALA A C 1
ATOM 632 O O . ALA A 1 86 ? 23.785 4.012 -41.602 1.00 96.25 86 ALA A O 1
ATOM 633 N N . LEU A 1 87 ? 23.439 3.764 -39.387 1.00 96.19 87 LEU A N 1
ATOM 634 C CA . LEU A 1 87 ? 22.454 4.847 -39.265 1.00 96.19 87 LEU A CA 1
ATOM 635 C C . LEU A 1 87 ? 23.057 6.202 -39.648 1.00 96.19 87 LEU A C 1
ATOM 637 O O . LEU A 1 87 ? 22.524 6.899 -40.509 1.00 96.19 87 LEU A O 1
ATOM 641 N N . ARG A 1 88 ? 24.201 6.574 -39.056 1.00 95.25 88 ARG A N 1
ATOM 642 C CA . ARG A 1 88 ? 24.885 7.845 -39.362 1.00 95.25 88 ARG A CA 1
ATOM 643 C C . ARG A 1 88 ? 25.294 7.942 -40.829 1.00 95.25 88 ARG A C 1
ATOM 645 O O . ARG A 1 88 ? 25.168 9.000 -41.436 1.00 95.25 88 ARG A O 1
ATOM 652 N N . MET A 1 89 ? 25.754 6.838 -41.410 1.00 95.00 89 MET A N 1
ATOM 653 C CA . MET A 1 89 ? 26.115 6.754 -42.821 1.00 95.00 89 MET A CA 1
ATOM 654 C C . MET A 1 89 ? 24.902 6.952 -43.733 1.00 95.00 89 MET A C 1
ATOM 656 O O . MET A 1 89 ? 25.002 7.701 -44.703 1.00 95.00 89 MET A O 1
ATOM 660 N N . HIS A 1 90 ? 23.768 6.318 -43.421 1.00 95.19 90 HIS A N 1
ATOM 661 C CA . HIS A 1 90 ? 22.518 6.489 -44.160 1.00 95.19 90 HIS A CA 1
ATOM 662 C C . HIS A 1 90 ? 22.019 7.934 -44.084 1.00 95.19 90 HIS A C 1
ATOM 664 O O . HIS A 1 90 ? 21.899 8.585 -45.121 1.00 95.19 90 HIS A O 1
ATOM 670 N N . SER A 1 91 ? 21.844 8.441 -42.859 1.00 96.00 91 SER A N 1
ATOM 671 C CA . SER A 1 91 ? 21.474 9.825 -42.528 1.00 96.00 91 SER A CA 1
ATOM 672 C C . SER A 1 91 ? 22.322 10.822 -43.336 1.00 96.00 91 SER A C 1
ATOM 674 O O . SER A 1 91 ? 21.795 11.691 -44.032 1.00 96.00 91 SER A O 1
ATOM 676 N N . CYS A 1 92 ? 23.640 10.592 -43.396 1.00 95.44 92 CYS A N 1
ATOM 677 C CA . CYS A 1 92 ? 24.578 11.497 -44.057 1.00 95.44 92 CYS A CA 1
ATOM 678 C C . CYS A 1 92 ? 24.504 11.430 -45.578 1.00 95.44 92 CYS A C 1
ATOM 680 O O . CYS A 1 92 ? 24.494 12.462 -46.248 1.00 95.44 92 CYS A O 1
ATOM 682 N N . ARG A 1 93 ? 24.430 10.224 -46.150 1.00 94.25 93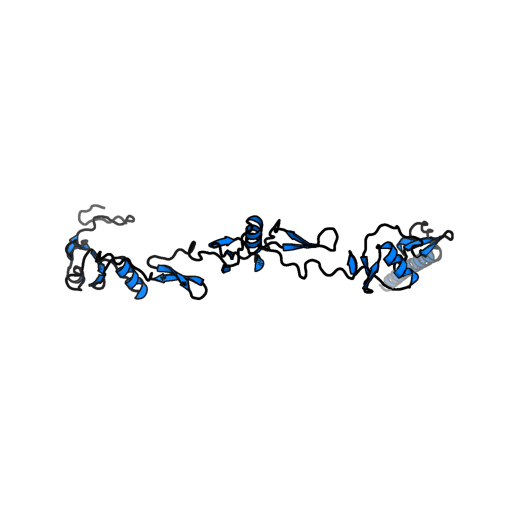 ARG A N 1
ATOM 683 C CA . ARG A 1 93 ? 24.367 10.040 -47.609 1.00 94.25 93 ARG A CA 1
ATOM 684 C C . ARG A 1 93 ? 23.033 10.501 -48.190 1.00 94.25 93 ARG A C 1
ATOM 686 O O . ARG A 1 93 ? 23.004 10.979 -49.319 1.00 94.25 93 ARG A O 1
ATOM 693 N N . LYS A 1 94 ? 21.950 10.352 -47.426 1.00 94.62 94 LYS A N 1
ATOM 694 C CA . LYS A 1 94 ? 20.596 10.764 -47.812 1.00 94.62 94 LYS A CA 1
ATOM 695 C C . LYS A 1 94 ? 20.285 12.222 -47.472 1.00 94.62 94 LYS A C 1
ATOM 697 O O . LYS A 1 94 ? 19.303 12.740 -47.985 1.00 94.62 94 LYS A O 1
ATOM 702 N N . GLN A 1 95 ? 21.134 12.887 -46.678 1.00 92.75 95 GLN A N 1
ATOM 703 C CA . GLN A 1 95 ? 20.887 14.235 -46.144 1.00 92.75 95 GLN A CA 1
ATOM 704 C C . GLN A 1 95 ? 19.570 14.306 -45.351 1.00 92.75 95 GLN A C 1
ATOM 706 O O . GLN A 1 95 ? 18.805 15.262 -45.451 1.00 92.75 95 GLN A O 1
ATOM 711 N N . GLU A 1 96 ? 19.315 13.275 -44.548 1.00 93.31 96 GLU A N 1
ATOM 712 C CA . GLU A 1 96 ? 18.139 13.160 -43.686 1.00 93.31 96 GLU A CA 1
ATOM 713 C C . GLU A 1 96 ? 18.544 13.317 -42.219 1.00 93.31 96 GLU A C 1
ATOM 715 O O . GLU A 1 96 ? 19.674 13.027 -41.843 1.00 93.31 96 GLU A O 1
ATOM 720 N N . ASN A 1 97 ? 17.638 13.783 -41.356 1.00 91.56 97 ASN A N 1
ATOM 721 C CA . ASN A 1 97 ? 17.910 13.931 -39.919 1.00 91.56 97 ASN A CA 1
ATOM 722 C C . ASN A 1 97 ? 17.450 12.703 -39.125 1.00 91.56 97 ASN A C 1
ATOM 724 O O . ASN A 1 97 ? 16.758 12.830 -38.114 1.00 91.56 97 ASN A O 1
ATOM 728 N N . VAL A 1 98 ? 17.851 11.513 -39.577 1.00 94.31 98 VAL A N 1
ATOM 729 C CA . VAL A 1 98 ? 17.564 10.264 -38.862 1.00 94.31 98 VAL A CA 1
ATOM 730 C C . VAL A 1 98 ? 18.421 10.208 -37.599 1.00 94.31 98 VAL A C 1
ATOM 732 O O . VAL A 1 98 ? 19.654 10.262 -37.673 1.00 94.31 98 VAL A O 1
ATOM 735 N N . ARG A 1 99 ? 17.767 10.130 -36.436 1.00 92.69 99 ARG A N 1
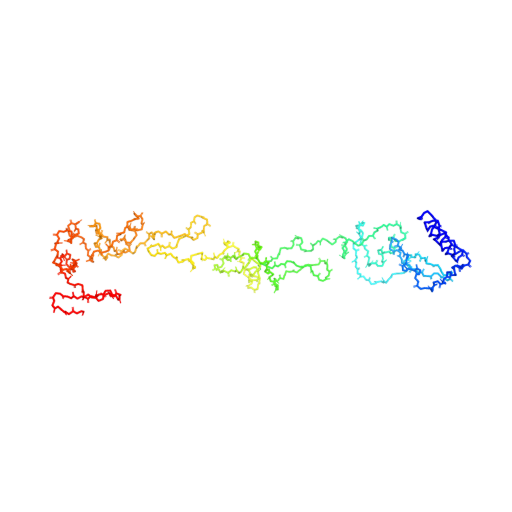ATOM 736 C CA . ARG A 1 99 ? 18.390 9.954 -35.114 1.00 92.69 99 ARG A CA 1
ATOM 737 C C . ARG A 1 99 ? 18.005 8.593 -34.548 1.00 92.69 99 ARG A C 1
ATOM 739 O O . ARG A 1 99 ? 17.080 7.963 -35.042 1.00 92.69 99 ARG A O 1
ATOM 746 N N . VAL A 1 100 ? 18.694 8.144 -33.504 1.00 92.50 100 VAL A N 1
ATOM 747 C CA . VAL A 1 100 ? 18.274 6.943 -32.768 1.00 92.50 100 VAL A CA 1
ATOM 748 C C . VAL A 1 100 ? 17.003 7.270 -31.983 1.00 92.50 100 VAL A C 1
ATOM 750 O O . VAL A 1 100 ? 17.009 8.206 -31.186 1.00 92.50 100 VAL A O 1
ATOM 753 N N . GLN A 1 101 ? 15.937 6.504 -32.206 1.00 88.12 101 GLN A N 1
ATOM 754 C CA . GLN A 1 101 ? 14.714 6.529 -31.407 1.00 88.12 101 GLN A CA 1
ATOM 755 C C . GLN A 1 101 ? 14.882 5.673 -30.145 1.00 88.12 101 GLN A C 1
ATOM 757 O O . GLN A 1 101 ? 14.673 6.161 -29.038 1.00 88.12 101 GLN A O 1
ATOM 762 N N . HIS A 1 102 ? 15.314 4.419 -30.306 1.00 84.19 102 HIS A N 1
ATOM 763 C CA . HIS A 1 102 ? 15.646 3.506 -29.211 1.00 84.19 102 HIS A CA 1
ATOM 764 C C . HIS A 1 102 ? 16.705 2.476 -29.658 1.00 84.19 102 HIS A C 1
ATOM 766 O O . HIS A 1 102 ? 16.888 2.256 -30.861 1.00 84.19 102 HIS A O 1
ATOM 772 N N . PRO A 1 103 ? 17.443 1.851 -28.722 1.00 84.50 103 PRO A N 1
ATOM 773 C CA . PRO A 1 103 ? 18.305 0.713 -29.043 1.00 84.50 103 PRO A CA 1
ATOM 774 C C . PRO A 1 103 ? 17.469 -0.509 -29.463 1.00 84.50 103 PRO A C 1
ATOM 776 O O . PRO A 1 103 ? 16.358 -0.694 -28.969 1.00 84.50 103 PRO A O 1
ATOM 779 N N . GLY A 1 104 ? 18.008 -1.357 -30.340 1.00 85.75 104 GLY A N 1
ATOM 780 C CA . GLY A 1 104 ? 17.300 -2.515 -30.898 1.00 85.75 104 GLY A CA 1
ATOM 781 C C . GLY A 1 104 ? 16.659 -2.240 -32.260 1.00 85.75 104 GLY A C 1
ATOM 782 O O . GLY A 1 104 ? 16.872 -1.196 -32.862 1.00 85.75 104 GLY A O 1
ATOM 783 N N . GLU A 1 105 ? 15.902 -3.203 -32.772 1.00 89.94 105 GLU A N 1
ATOM 784 C CA . GLU A 1 105 ? 15.194 -3.107 -34.059 1.00 89.94 105 GLU A CA 1
ATOM 785 C C . GLU A 1 105 ? 13.848 -2.395 -33.879 1.00 89.94 105 GLU A C 1
ATOM 787 O O . GLU A 1 105 ? 13.239 -2.527 -32.821 1.00 89.94 105 GLU A O 1
ATOM 792 N N . CYS A 1 106 ? 13.362 -1.671 -34.891 1.00 85.31 106 CYS A N 1
ATOM 793 C CA . CYS A 1 106 ? 12.102 -0.919 -34.800 1.00 85.31 106 CYS A CA 1
ATOM 794 C C . CYS A 1 106 ? 10.862 -1.806 -34.614 1.00 85.31 106 CYS A C 1
ATOM 796 O O . CYS A 1 106 ? 9.911 -1.389 -33.962 1.00 85.31 106 CYS A O 1
ATOM 798 N N . ASP A 1 107 ? 10.900 -3.042 -35.121 1.00 79.31 107 ASP A N 1
ATOM 799 C CA . ASP A 1 107 ? 9.828 -4.032 -34.946 1.00 79.31 107 ASP A CA 1
ATOM 800 C C . ASP A 1 107 ? 9.942 -4.810 -33.621 1.00 79.31 107 ASP A C 1
ATOM 802 O O . ASP A 1 107 ? 9.230 -5.794 -33.412 1.00 79.31 107 ASP A O 1
ATOM 806 N N . SER A 1 108 ? 10.841 -4.406 -32.711 1.00 70.38 108 SER A N 1
ATOM 807 C CA . SER A 1 108 ? 10.882 -4.977 -31.366 1.00 70.38 108 SER A CA 1
ATOM 808 C C . SER A 1 108 ? 9.670 -4.485 -30.575 1.00 70.38 108 SER A C 1
ATOM 810 O O . SER A 1 108 ? 9.693 -3.442 -29.923 1.00 70.38 108 SER A O 1
ATOM 812 N N . THR A 1 109 ? 8.574 -5.234 -30.666 1.00 74.88 109 THR A N 1
ATOM 813 C CA . THR A 1 109 ? 7.458 -5.132 -29.726 1.00 74.88 109 THR A CA 1
ATOM 814 C C . THR A 1 109 ? 8.008 -5.339 -28.322 1.00 74.88 109 THR A C 1
ATOM 816 O O . THR A 1 109 ? 8.772 -6.285 -28.123 1.00 74.88 109 THR A O 1
ATOM 819 N N . ASP A 1 110 ? 7.627 -4.491 -27.360 1.00 77.81 110 ASP A N 1
ATOM 820 C CA . ASP A 1 110 ? 8.033 -4.672 -25.964 1.00 77.81 110 ASP A CA 1
ATOM 821 C C . ASP A 1 110 ? 7.753 -6.129 -25.549 1.00 77.81 110 ASP A C 1
ATOM 823 O O . ASP A 1 110 ? 6.588 -6.535 -25.500 1.00 77.81 110 ASP A O 1
ATOM 827 N N . PRO A 1 111 ? 8.791 -6.940 -25.264 1.00 83.69 111 PRO A N 1
ATOM 828 C CA . PRO A 1 111 ? 8.607 -8.356 -24.975 1.00 83.69 111 PRO A CA 1
ATOM 829 C C . PRO A 1 111 ? 7.855 -8.580 -23.652 1.00 83.69 111 PRO A C 1
ATOM 831 O O . PRO A 1 111 ? 7.474 -9.711 -23.339 1.00 83.69 111 PRO A O 1
ATOM 834 N N . CYS A 1 112 ? 7.635 -7.514 -22.875 1.00 88.06 112 CYS A N 1
ATOM 835 C CA . CYS A 1 112 ? 6.800 -7.496 -21.687 1.00 88.06 112 CYS A CA 1
ATOM 836 C C . CYS A 1 112 ? 5.358 -7.023 -21.910 1.00 88.06 112 CYS A C 1
ATOM 838 O O . CYS A 1 112 ? 4.572 -7.158 -20.974 1.00 88.06 112 CYS A O 1
ATOM 840 N N . ALA A 1 113 ? 4.985 -6.530 -23.097 1.00 85.56 113 ALA A N 1
ATOM 841 C CA . ALA A 1 113 ? 3.645 -5.992 -23.356 1.00 85.56 113 ALA A CA 1
ATOM 842 C C . ALA A 1 113 ? 2.532 -7.013 -23.066 1.00 85.56 113 ALA A C 1
ATOM 844 O O . ALA A 1 113 ? 1.578 -6.701 -22.357 1.00 85.56 113 ALA A O 1
ATOM 845 N N . ASP A 1 114 ? 2.708 -8.251 -23.537 1.00 82.75 114 ASP A N 1
ATOM 846 C CA . ASP A 1 114 ? 1.716 -9.328 -23.394 1.00 82.75 114 ASP A CA 1
ATOM 847 C C . ASP A 1 114 ? 2.153 -10.426 -22.409 1.00 82.75 114 ASP A C 1
ATOM 849 O O . ASP A 1 114 ? 1.458 -11.427 -22.205 1.00 82.75 114 ASP A O 1
ATOM 853 N N . LYS A 1 115 ? 3.326 -10.277 -21.779 1.00 85.81 115 LYS A N 1
ATOM 854 C CA . LYS A 1 115 ? 3.877 -11.307 -20.897 1.00 85.81 115 LYS A CA 1
ATOM 855 C C . LYS A 1 115 ? 3.334 -11.172 -19.477 1.00 85.81 115 LYS A C 1
ATOM 857 O O . LYS A 1 115 ? 3.811 -10.370 -18.676 1.00 85.81 115 LYS A O 1
ATOM 862 N N . LEU A 1 116 ? 2.395 -12.047 -19.133 1.00 87.38 116 LEU A N 1
ATOM 863 C CA . LEU A 1 116 ? 1.898 -12.190 -17.767 1.00 87.38 116 LEU A CA 1
ATOM 864 C C . LEU A 1 116 ? 2.903 -12.956 -16.904 1.00 87.38 116 LEU A C 1
ATOM 866 O O . LEU A 1 116 ? 3.215 -14.120 -17.160 1.00 87.38 116 LEU A O 1
ATOM 870 N N . CYS A 1 117 ? 3.401 -12.293 -15.864 1.00 89.44 117 CYS A N 1
ATOM 871 C CA . CYS A 1 117 ? 4.285 -12.906 -14.886 1.00 89.44 117 CYS A CA 1
ATOM 872 C C . CYS A 1 117 ? 3.493 -13.428 -13.677 1.00 89.44 117 CYS A C 1
ATOM 874 O O . CYS A 1 117 ? 2.678 -12.689 -13.121 1.00 89.44 117 CYS A O 1
ATOM 876 N N . PRO A 1 118 ? 3.716 -14.686 -13.255 1.00 86.75 118 PRO A N 1
ATOM 877 C CA . PRO A 1 118 ? 3.003 -15.269 -12.127 1.00 86.75 118 PRO A CA 1
ATOM 878 C C . PRO A 1 118 ? 3.513 -14.718 -10.786 1.00 86.75 118 PRO A C 1
ATOM 880 O O . PRO A 1 118 ? 4.653 -14.267 -10.682 1.00 86.75 118 PRO A O 1
ATOM 883 N N . MET A 1 119 ? 2.674 -14.816 -9.749 1.00 86.12 119 MET A N 1
ATOM 884 C CA . MET A 1 119 ? 3.061 -14.683 -8.335 1.00 86.12 119 MET A CA 1
ATOM 885 C C . MET A 1 119 ? 3.854 -13.405 -8.014 1.00 86.12 119 MET A C 1
ATOM 887 O O . MET A 1 119 ? 4.970 -13.469 -7.520 1.00 86.12 119 MET A O 1
ATOM 891 N N . GLY A 1 120 ? 3.336 -12.218 -8.342 1.00 82.75 120 GLY A N 1
ATOM 892 C CA . GLY A 1 120 ? 3.988 -10.946 -7.984 1.00 82.75 120 GLY A CA 1
ATOM 893 C C . GLY A 1 120 ? 5.336 -10.660 -8.674 1.00 82.75 120 GLY A C 1
ATOM 894 O O . GLY A 1 120 ? 5.943 -9.618 -8.411 1.00 82.75 120 GLY A O 1
ATOM 895 N N . ALA A 1 121 ? 5.802 -11.532 -9.574 1.00 92.06 121 ALA A N 1
ATOM 896 C CA . ALA A 1 121 ? 6.990 -11.294 -10.382 1.00 92.06 121 ALA A CA 1
ATOM 897 C C . ALA A 1 121 ? 6.763 -10.140 -11.369 1.00 92.06 121 ALA A C 1
ATOM 899 O O . ALA A 1 121 ? 5.667 -9.954 -11.901 1.00 92.06 121 ALA A O 1
ATOM 900 N N . ARG A 1 122 ? 7.824 -9.379 -11.657 1.00 90.31 122 ARG A N 1
ATOM 901 C CA . ARG A 1 122 ? 7.797 -8.335 -12.688 1.00 90.31 122 ARG A CA 1
ATOM 902 C C . ARG A 1 122 ? 8.437 -8.839 -13.973 1.00 90.31 122 ARG A C 1
ATOM 904 O O . ARG A 1 122 ? 9.435 -9.562 -13.930 1.00 90.31 122 ARG A O 1
ATOM 911 N N . CYS A 1 123 ? 7.897 -8.408 -15.103 1.00 91.00 123 CYS A N 1
ATOM 912 C CA . CYS A 1 123 ? 8.508 -8.666 -16.393 1.00 91.00 123 CYS A CA 1
ATOM 913 C C . CYS A 1 123 ? 9.705 -7.732 -16.618 1.00 91.00 123 CYS A C 1
ATOM 915 O O . CYS A 1 123 ? 9.636 -6.538 -16.316 1.00 91.00 123 CYS A O 1
ATOM 917 N N . VAL A 1 124 ? 10.808 -8.279 -17.125 1.00 90.88 124 VAL A N 1
ATOM 918 C CA . VAL A 1 124 ? 11.960 -7.517 -17.620 1.00 90.88 124 VAL A CA 1
ATOM 919 C C . VAL A 1 124 ? 12.384 -8.045 -18.992 1.00 90.88 124 VAL A C 1
ATOM 921 O O . VAL A 1 124 ? 12.408 -9.266 -19.171 1.00 90.88 124 VAL A O 1
ATOM 924 N N . PRO A 1 125 ? 12.753 -7.179 -19.952 1.00 87.62 125 PRO A N 1
ATOM 925 C CA . PRO A 1 125 ? 13.377 -7.622 -21.194 1.00 87.62 125 PRO A CA 1
ATOM 926 C C . PRO A 1 125 ? 14.666 -8.398 -20.904 1.00 87.62 125 PRO A C 1
ATOM 928 O O . PRO A 1 125 ? 15.437 -8.042 -20.007 1.00 87.62 125 PRO A O 1
ATOM 931 N N . ALA A 1 126 ? 14.899 -9.475 -21.644 1.00 83.00 126 ALA A N 1
ATOM 932 C CA . ALA A 1 126 ? 16.144 -10.219 -21.588 1.00 83.00 126 ALA A CA 1
ATOM 933 C C . ALA A 1 126 ? 17.265 -9.450 -22.319 1.00 83.00 126 ALA A C 1
ATOM 935 O O . ALA A 1 126 ? 16.986 -8.551 -23.116 1.00 83.00 126 ALA A O 1
ATOM 936 N N . PRO A 1 127 ? 18.546 -9.797 -22.088 1.00 77.44 127 PRO A N 1
ATOM 937 C CA . PRO A 1 127 ? 19.677 -9.126 -22.737 1.00 77.44 127 PRO A CA 1
ATOM 938 C C . PRO A 1 127 ? 19.666 -9.180 -24.272 1.00 77.44 127 PRO A C 1
ATOM 940 O O . PRO A 1 127 ? 20.342 -8.382 -24.911 1.00 77.44 127 PRO A O 1
ATOM 943 N N . ASP A 1 128 ? 18.917 -10.116 -24.860 1.00 76.69 128 ASP A N 1
ATOM 944 C CA . ASP A 1 128 ? 18.741 -10.249 -26.309 1.00 76.69 128 ASP A CA 1
ATOM 945 C C . ASP A 1 128 ? 17.810 -9.182 -26.920 1.00 76.69 128 ASP A C 1
ATOM 947 O O . ASP A 1 128 ? 17.731 -9.073 -28.143 1.00 76.69 128 ASP A O 1
ATOM 951 N N . GLY A 1 129 ? 17.099 -8.407 -26.088 1.00 69.62 129 GLY A N 1
ATOM 952 C CA . GLY A 1 129 ? 16.156 -7.371 -26.510 1.00 69.62 129 GLY A CA 1
ATOM 953 C C . GLY A 1 129 ? 14.924 -7.888 -27.260 1.00 69.62 129 GLY A C 1
ATOM 954 O O . GLY A 1 129 ? 14.205 -7.081 -27.844 1.00 69.62 129 GLY A O 1
ATOM 955 N N . ARG A 1 130 ? 14.698 -9.208 -27.275 1.00 73.38 130 ARG A N 1
ATOM 956 C CA . ARG A 1 130 ? 13.618 -9.882 -28.020 1.00 73.38 130 ARG A CA 1
ATOM 957 C C . ARG A 1 130 ? 12.777 -10.790 -27.135 1.00 73.38 130 ARG A C 1
ATOM 959 O O . ARG A 1 130 ? 11.600 -10.994 -27.410 1.00 73.38 130 ARG A O 1
ATOM 966 N N . SER A 1 131 ? 13.369 -11.361 -26.093 1.00 83.00 131 SER A N 1
ATOM 967 C CA . SER A 1 131 ? 12.658 -12.157 -25.105 1.00 83.00 131 SER A CA 1
ATOM 968 C C . SER A 1 131 ? 12.487 -11.370 -23.809 1.00 83.00 131 SER A C 1
ATOM 970 O O . SER A 1 131 ? 13.080 -10.313 -23.595 1.00 83.00 131 SER A O 1
ATOM 972 N N . ALA A 1 132 ? 11.626 -11.868 -22.931 1.00 89.00 132 ALA A N 1
ATOM 973 C CA . ALA A 1 132 ? 11.414 -11.299 -21.611 1.00 89.00 132 ALA A CA 1
ATOM 974 C C . ALA A 1 132 ? 11.513 -12.385 -20.549 1.00 89.00 132 ALA A C 1
ATOM 976 O O . ALA A 1 132 ? 11.262 -13.562 -20.815 1.00 89.00 132 ALA A O 1
ATOM 977 N N . SER A 1 133 ? 11.826 -11.997 -19.321 1.00 91.69 133 SER A N 1
ATOM 978 C CA . SER A 1 133 ? 11.916 -12.879 -18.164 1.00 91.69 133 SER A CA 1
ATOM 979 C C . SER A 1 133 ? 11.091 -12.330 -17.006 1.00 91.69 133 SER A C 1
ATOM 981 O O . SER A 1 133 ? 10.985 -11.120 -16.824 1.00 91.69 133 SER A O 1
ATOM 983 N N . CYS A 1 134 ? 10.505 -13.231 -16.222 1.00 92.62 134 CYS A N 1
ATOM 984 C CA . CYS A 1 134 ? 9.797 -12.879 -14.998 1.00 92.62 134 CYS A CA 1
ATOM 985 C C . CYS A 1 134 ? 10.764 -13.003 -13.830 1.00 92.62 134 CYS A C 1
ATOM 987 O O . CYS A 1 134 ? 11.301 -14.080 -13.577 1.00 92.62 134 CYS A O 1
ATOM 989 N N . VAL A 1 135 ? 10.998 -11.898 -13.132 1.00 93.19 135 VAL A N 1
ATOM 990 C CA . VAL A 1 135 ? 11.948 -11.843 -12.020 1.00 93.19 135 VAL A CA 1
ATOM 991 C C . VAL A 1 135 ? 11.284 -11.252 -10.788 1.00 93.19 135 VAL A C 1
ATOM 993 O O . VAL A 1 135 ? 10.482 -10.320 -10.881 1.00 93.19 135 VAL A O 1
ATOM 996 N N . CYS A 1 136 ? 11.646 -11.763 -9.614 1.00 94.00 136 CYS A N 1
ATOM 997 C CA . CYS A 1 136 ? 11.216 -11.152 -8.364 1.00 94.00 136 CYS A CA 1
ATOM 998 C C . CYS A 1 136 ? 11.877 -9.773 -8.191 1.00 94.00 136 CYS A C 1
ATOM 1000 O O . CYS A 1 136 ? 13.054 -9.602 -8.545 1.00 94.00 136 CYS A O 1
ATOM 1002 N N . PRO A 1 137 ? 11.156 -8.771 -7.656 1.00 91.12 137 PRO A N 1
ATOM 1003 C CA . PRO A 1 137 ? 11.756 -7.501 -7.261 1.00 91.12 137 PRO A CA 1
ATOM 1004 C C . PRO A 1 137 ? 12.942 -7.723 -6.306 1.00 91.12 137 PRO A C 1
ATOM 1006 O O . PRO A 1 137 ? 12.804 -8.377 -5.281 1.00 91.12 137 PRO A O 1
ATOM 1009 N N . ARG A 1 138 ? 14.125 -7.189 -6.638 1.00 89.62 138 ARG A N 1
ATOM 1010 C CA . ARG A 1 138 ? 15.332 -7.289 -5.785 1.00 89.62 138 ARG A CA 1
ATOM 1011 C C . ARG A 1 138 ? 15.342 -6.246 -4.665 1.00 89.62 138 ARG A C 1
ATOM 1013 O O . ARG A 1 138 ? 15.895 -6.490 -3.597 1.00 89.62 138 ARG A O 1
ATOM 1020 N N . HIS A 1 139 ? 14.750 -5.087 -4.940 1.00 89.19 139 HIS A N 1
ATOM 1021 C CA . HIS A 1 139 ? 14.665 -3.945 -4.042 1.00 89.19 139 HIS A CA 1
ATOM 1022 C C . HIS A 1 139 ? 13.308 -3.276 -4.228 1.00 89.19 139 HIS A C 1
ATOM 1024 O O . HIS A 1 139 ? 12.851 -3.126 -5.365 1.00 89.19 139 HIS A O 1
ATOM 1030 N N . CYS A 1 140 ? 12.707 -2.857 -3.121 1.00 88.38 140 CYS A N 1
ATOM 1031 C CA . CYS A 1 140 ? 11.490 -2.065 -3.105 1.00 88.38 140 CYS A CA 1
ATOM 1032 C C . CYS A 1 140 ? 11.845 -0.659 -2.607 1.00 88.38 140 CYS A C 1
ATOM 1034 O O . CYS A 1 140 ? 12.222 -0.497 -1.446 1.00 88.38 140 CYS A O 1
ATOM 1036 N N . PRO A 1 141 ? 11.856 0.350 -3.495 1.00 84.06 141 PRO A N 1
ATOM 1037 C CA . PRO A 1 141 ? 12.147 1.719 -3.098 1.00 84.06 141 PRO A CA 1
ATOM 1038 C C . PRO A 1 141 ? 11.013 2.274 -2.232 1.00 84.06 141 PRO A C 1
ATOM 1040 O O . PRO A 1 141 ? 9.846 2.207 -2.610 1.00 84.06 141 PRO A O 1
ATOM 1043 N N . GLN A 1 142 ? 11.374 2.865 -1.094 1.00 78.81 142 GLN A N 1
ATOM 1044 C CA . GLN A 1 142 ? 10.429 3.526 -0.201 1.00 78.81 142 GLN A CA 1
ATOM 1045 C C . GLN A 1 142 ? 10.378 5.017 -0.542 1.00 78.81 142 GLN A C 1
ATOM 1047 O O . GLN A 1 142 ? 11.319 5.762 -0.279 1.00 78.81 142 GLN A O 1
ATOM 1052 N N . TYR A 1 143 ? 9.277 5.466 -1.139 1.00 76.56 143 TYR A N 1
ATOM 1053 C CA . TYR A 1 143 ? 9.110 6.853 -1.591 1.00 76.56 143 TYR A CA 1
ATOM 1054 C C . TYR A 1 143 ? 8.475 7.764 -0.525 1.00 76.56 143 TYR A C 1
ATOM 1056 O O . TYR A 1 143 ? 7.731 8.682 -0.865 1.00 76.56 143 TYR A O 1
ATOM 1064 N N . GLY A 1 144 ? 8.719 7.499 0.764 1.00 74.94 144 GLY A N 1
ATOM 1065 C CA . GLY A 1 144 ? 8.105 8.252 1.867 1.00 74.94 144 GLY A CA 1
ATOM 1066 C C . GLY A 1 144 ? 6.573 8.233 1.788 1.00 74.94 144 GLY A C 1
ATOM 1067 O O . GLY A 1 144 ? 5.984 7.156 1.721 1.00 74.94 144 GLY A O 1
ATOM 1068 N N . ASP A 1 145 ? 5.948 9.413 1.715 1.00 71.62 145 ASP A N 1
ATOM 1069 C CA . ASP A 1 145 ? 4.486 9.619 1.756 1.00 71.62 145 ASP A CA 1
ATOM 1070 C C . ASP A 1 145 ? 3.735 9.244 0.461 1.00 71.62 145 ASP A C 1
ATOM 1072 O O . ASP A 1 145 ? 2.526 9.463 0.337 1.00 71.62 145 ASP A O 1
ATOM 1076 N N . HIS A 1 146 ? 4.422 8.689 -0.539 1.00 77.06 146 HIS A N 1
ATOM 1077 C CA . HIS A 1 146 ? 3.774 8.275 -1.781 1.00 77.06 146 HIS A CA 1
ATOM 1078 C C . HIS A 1 146 ? 2.766 7.135 -1.546 1.00 77.06 146 HIS A C 1
ATOM 1080 O O . HIS A 1 146 ? 3.028 6.196 -0.795 1.00 77.06 146 HIS A O 1
ATOM 1086 N N . ALA A 1 147 ? 1.634 7.153 -2.263 1.00 70.38 147 ALA A N 1
ATOM 1087 C CA . ALA A 1 147 ? 0.557 6.167 -2.105 1.00 70.38 147 ALA A CA 1
ATOM 1088 C C . ALA A 1 147 ? 1.017 4.704 -2.279 1.00 70.38 147 ALA A C 1
ATOM 1090 O O . ALA A 1 147 ? 0.477 3.808 -1.637 1.00 70.38 147 ALA A O 1
ATOM 1091 N N . ALA A 1 148 ? 2.036 4.477 -3.113 1.00 71.12 148 ALA A N 1
ATOM 1092 C CA . ALA A 1 148 ? 2.623 3.158 -3.364 1.00 71.12 148 ALA A CA 1
ATOM 1093 C C . ALA A 1 148 ? 3.483 2.616 -2.204 1.00 71.12 148 ALA A C 1
ATOM 1095 O O . ALA A 1 148 ? 3.742 1.419 -2.175 1.00 71.12 148 ALA A O 1
ATOM 1096 N N . SER A 1 149 ? 3.898 3.473 -1.266 1.00 82.00 149 SER A N 1
ATOM 1097 C CA . SER A 1 149 ? 4.682 3.112 -0.073 1.00 82.00 149 SER A CA 1
ATOM 1098 C C . SER A 1 149 ? 3.801 2.858 1.156 1.00 82.00 149 SER A C 1
ATOM 1100 O O . SER A 1 149 ? 4.315 2.710 2.263 1.00 82.00 149 SER A O 1
ATOM 1102 N N . ARG A 1 150 ? 2.469 2.899 1.001 1.00 88.62 150 ARG A N 1
ATOM 1103 C CA . ARG A 1 150 ? 1.532 2.694 2.110 1.00 88.62 150 ARG A CA 1
ATOM 1104 C C . ARG A 1 150 ? 1.437 1.203 2.451 1.00 88.62 150 ARG A C 1
ATOM 1106 O O . ARG A 1 150 ? 1.411 0.389 1.524 1.00 88.62 150 ARG A O 1
ATOM 1113 N N . PRO A 1 151 ? 1.300 0.854 3.741 1.00 92.81 151 PRO A N 1
ATOM 1114 C CA . PRO A 1 151 ? 1.184 -0.533 4.167 1.00 92.81 151 PRO A CA 1
ATOM 1115 C C . PRO A 1 151 ? -0.057 -1.205 3.587 1.00 92.81 151 PRO A C 1
ATOM 1117 O O . PRO A 1 151 ? -1.075 -0.554 3.323 1.00 92.81 151 PRO A O 1
ATOM 1120 N N . VAL A 1 152 ? 0.038 -2.517 3.392 1.00 94.88 152 VAL A N 1
ATOM 1121 C CA . VAL A 1 152 ? -1.050 -3.357 2.885 1.00 94.88 152 VAL A CA 1
ATOM 1122 C C . VAL A 1 152 ? -1.149 -4.648 3.687 1.00 94.88 152 VAL A C 1
ATOM 1124 O O . VAL A 1 152 ? -0.136 -5.227 4.073 1.00 94.88 152 VAL A O 1
ATOM 1127 N N . CYS A 1 153 ? -2.375 -5.123 3.867 1.00 96.56 153 CYS A N 1
ATOM 1128 C CA . CYS A 1 153 ? -2.668 -6.437 4.409 1.00 96.56 153 CYS A CA 1
ATOM 1129 C C . CYS A 1 153 ? -2.822 -7.423 3.252 1.00 96.56 153 CYS A C 1
ATOM 1131 O O . CYS A 1 153 ? -3.667 -7.223 2.368 1.00 96.56 153 CYS A O 1
ATOM 1133 N N . GLY A 1 154 ? -2.018 -8.481 3.250 1.00 96.81 154 GLY A N 1
ATOM 1134 C CA . GLY A 1 154 ? -2.095 -9.546 2.257 1.00 96.81 154 GLY A CA 1
ATOM 1135 C C . GLY A 1 154 ? -3.299 -10.468 2.459 1.00 96.81 154 GLY A C 1
ATOM 1136 O O . GLY A 1 154 ? -3.895 -10.554 3.535 1.00 96.81 154 GLY A O 1
ATOM 1137 N N . SER A 1 155 ? -3.660 -11.208 1.410 1.00 96.19 155 SER A N 1
ATOM 1138 C CA . SER A 1 155 ? -4.663 -12.282 1.458 1.00 96.19 155 SER A CA 1
ATOM 1139 C C . SER A 1 155 ? -4.270 -13.436 2.383 1.00 96.19 155 SER A C 1
ATOM 1141 O O . SER A 1 155 ? -5.136 -14.195 2.812 1.00 96.19 155 SER A O 1
ATOM 1143 N N . ASP A 1 156 ? -2.991 -13.527 2.742 1.00 95.69 156 ASP A N 1
ATOM 1144 C CA . ASP A 1 156 ? -2.435 -14.419 3.758 1.00 95.69 156 ASP A CA 1
ATOM 1145 C C . ASP A 1 156 ? -2.574 -13.883 5.198 1.00 95.69 156 ASP A C 1
ATOM 1147 O O . ASP A 1 156 ? -2.094 -14.516 6.134 1.00 95.69 156 ASP A O 1
ATOM 1151 N N . ASN A 1 157 ? -3.278 -12.758 5.390 1.00 95.69 157 ASN A N 1
ATOM 1152 C CA . ASN A 1 157 ? -3.440 -12.046 6.664 1.00 95.69 157 ASN A CA 1
ATOM 1153 C C . ASN A 1 157 ? -2.110 -11.601 7.291 1.00 95.69 157 ASN A C 1
ATOM 1155 O O . ASN A 1 157 ? -2.008 -11.495 8.511 1.00 95.69 157 ASN A O 1
ATOM 1159 N N . GLN A 1 158 ? -1.098 -11.347 6.461 1.00 96.56 158 GLN A N 1
ATOM 1160 C CA . GLN A 1 158 ? 0.167 -10.770 6.890 1.00 96.56 158 GLN A CA 1
ATOM 1161 C C . GLN A 1 158 ? 0.251 -9.294 6.495 1.00 96.56 158 GLN A C 1
ATOM 1163 O O . GLN A 1 158 ? -0.183 -8.897 5.411 1.00 96.56 158 GLN A O 1
ATOM 1168 N N . ASP A 1 159 ? 0.846 -8.493 7.374 1.00 96.44 159 ASP A N 1
ATOM 1169 C CA . ASP A 1 159 ? 1.146 -7.093 7.111 1.00 96.44 159 ASP A CA 1
ATOM 1170 C C . ASP A 1 159 ? 2.425 -6.917 6.301 1.00 96.44 159 ASP A C 1
ATOM 1172 O O . ASP A 1 159 ? 3.479 -7.480 6.609 1.00 96.44 159 ASP A O 1
ATOM 1176 N N . TYR A 1 160 ? 2.339 -6.068 5.282 1.00 94.81 160 TYR A N 1
ATOM 1177 C CA . TYR A 1 160 ? 3.457 -5.690 4.432 1.00 94.81 160 TYR A CA 1
ATOM 1178 C C . TYR A 1 160 ? 3.671 -4.187 4.479 1.00 94.81 160 TYR A C 1
ATOM 1180 O O . TYR A 1 160 ? 2.722 -3.402 4.453 1.00 94.81 160 TYR A O 1
ATOM 1188 N N . LYS A 1 161 ? 4.948 -3.788 4.492 1.00 93.12 161 LYS A N 1
ATOM 1189 C CA . LYS A 1 161 ? 5.362 -2.377 4.501 1.00 93.12 161 LYS A CA 1
ATOM 1190 C C . LYS A 1 161 ? 4.764 -1.593 3.339 1.00 93.12 161 LYS A C 1
ATOM 1192 O O . LYS A 1 161 ? 4.367 -0.449 3.520 1.00 93.12 161 LYS A O 1
ATOM 1197 N N . ASP A 1 162 ? 4.706 -2.228 2.174 1.00 91.81 162 ASP A N 1
ATOM 1198 C CA . ASP A 1 162 ? 4.114 -1.691 0.961 1.00 91.81 162 ASP A CA 1
ATOM 1199 C C . ASP A 1 162 ? 3.739 -2.815 -0.022 1.00 91.81 162 ASP A C 1
ATOM 1201 O O . ASP A 1 162 ? 3.997 -4.004 0.204 1.00 91.81 162 ASP A O 1
ATOM 1205 N N . GLN A 1 163 ? 3.113 -2.436 -1.138 1.00 91.69 163 GLN A N 1
ATOM 1206 C CA . GLN A 1 163 ? 2.674 -3.384 -2.161 1.00 91.69 163 GLN A CA 1
ATOM 1207 C C . GLN A 1 163 ? 3.843 -4.059 -2.903 1.00 91.69 163 GLN A C 1
ATOM 1209 O O . GLN A 1 163 ? 3.678 -5.173 -3.408 1.00 91.69 163 GLN A O 1
ATOM 1214 N N . CYS A 1 164 ? 5.012 -3.417 -2.996 1.00 91.81 164 CYS A N 1
ATOM 1215 C CA . CYS A 1 164 ? 6.188 -4.018 -3.621 1.00 91.81 164 CYS A CA 1
ATOM 1216 C C . CYS A 1 164 ? 6.738 -5.149 -2.751 1.00 91.81 164 CYS A C 1
ATOM 1218 O O . CYS A 1 164 ? 6.971 -6.238 -3.272 1.00 91.81 164 CYS A O 1
ATOM 1220 N N . GLU A 1 165 ? 6.876 -4.927 -1.443 1.00 94.44 165 GLU A N 1
ATOM 1221 C CA . GLU A 1 165 ? 7.333 -5.944 -0.491 1.00 94.44 165 GLU A CA 1
ATOM 1222 C C . GLU A 1 165 ? 6.366 -7.134 -0.438 1.00 94.44 165 GLU A C 1
ATOM 1224 O O . GLU A 1 165 ? 6.799 -8.287 -0.441 1.00 94.44 165 GLU A O 1
ATOM 1229 N N . MET A 1 166 ? 5.053 -6.881 -0.511 1.00 94.25 166 MET A N 1
ATOM 1230 C CA . MET A 1 166 ? 4.054 -7.946 -0.656 1.00 94.25 166 MET A CA 1
ATOM 1231 C C . MET A 1 166 ? 4.286 -8.778 -1.927 1.00 94.25 166 MET A C 1
ATOM 1233 O O . MET A 1 166 ? 4.394 -10.001 -1.857 1.00 94.25 166 MET A O 1
ATOM 1237 N N . ARG A 1 167 ? 4.409 -8.133 -3.097 1.00 92.75 167 ARG A N 1
ATOM 1238 C CA . ARG A 1 167 ? 4.646 -8.824 -4.381 1.00 92.75 167 ARG A CA 1
ATOM 1239 C C . ARG A 1 167 ? 5.979 -9.563 -4.415 1.00 92.75 167 ARG A C 1
ATOM 1241 O O . ARG A 1 167 ? 6.073 -10.640 -4.996 1.00 92.75 167 ARG A O 1
ATOM 1248 N N . ARG A 1 168 ? 7.008 -8.995 -3.791 1.00 93.94 168 ARG A N 1
ATOM 1249 C CA . ARG A 1 168 ? 8.311 -9.631 -3.635 1.00 93.94 168 ARG A CA 1
ATOM 1250 C C . ARG A 1 168 ? 8.202 -10.906 -2.809 1.00 93.94 168 ARG A C 1
ATOM 1252 O O . ARG A 1 168 ? 8.656 -11.942 -3.279 1.00 93.94 168 ARG A O 1
ATOM 1259 N N . SER A 1 169 ? 7.556 -10.840 -1.644 1.00 94.94 169 SER A N 1
ATOM 1260 C CA . SER A 1 169 ? 7.309 -12.008 -0.790 1.00 94.94 169 SER A CA 1
ATOM 1261 C C . SER A 1 169 ? 6.484 -13.073 -1.517 1.00 94.94 169 SER A C 1
ATOM 1263 O O . SER A 1 169 ? 6.835 -14.250 -1.480 1.00 94.94 169 SER A O 1
ATOM 1265 N N . ALA A 1 170 ? 5.444 -12.663 -2.252 1.00 95.38 170 ALA A N 1
ATOM 1266 C CA . ALA A 1 170 ? 4.638 -13.543 -3.100 1.00 95.38 170 ALA A CA 1
ATOM 1267 C C . ALA A 1 170 ? 5.503 -14.288 -4.132 1.00 95.38 170 ALA A C 1
ATOM 1269 O O . ALA A 1 170 ? 5.418 -15.509 -4.260 1.00 95.38 170 ALA A O 1
ATOM 1270 N N . CYS A 1 171 ? 6.401 -13.562 -4.800 1.00 95.31 171 CYS A N 1
ATOM 1271 C CA . CYS A 1 171 ? 7.301 -14.108 -5.811 1.00 95.31 171 CYS A CA 1
ATOM 1272 C C . CYS A 1 171 ? 8.353 -15.049 -5.229 1.00 95.31 171 CYS A C 1
ATOM 1274 O O . CYS A 1 171 ? 8.545 -16.150 -5.739 1.00 95.31 171 CYS A O 1
ATOM 1276 N N . GLU A 1 172 ? 9.011 -14.646 -4.141 1.00 93.81 172 GLU A N 1
ATOM 1277 C CA . GLU A 1 172 ? 10.047 -15.446 -3.481 1.00 93.81 172 GLU A CA 1
ATOM 1278 C C . GLU A 1 172 ? 9.473 -16.740 -2.885 1.00 93.81 172 GLU A C 1
ATOM 1280 O O . GLU A 1 172 ? 10.133 -17.778 -2.913 1.00 93.81 172 GLU A O 1
ATOM 1285 N N . ARG A 1 173 ? 8.225 -16.703 -2.400 1.00 93.44 173 ARG A N 1
ATOM 1286 C CA . ARG A 1 173 ? 7.517 -17.871 -1.856 1.00 93.44 173 ARG A CA 1
ATOM 1287 C C . ARG A 1 173 ? 6.735 -18.670 -2.896 1.00 93.44 173 ARG A C 1
ATOM 1289 O O . ARG A 1 173 ? 6.154 -19.694 -2.543 1.00 93.44 173 ARG A O 1
ATOM 1296 N N . GLY A 1 174 ? 6.657 -18.204 -4.143 1.00 92.25 174 GLY A N 1
ATOM 1297 C CA . GLY A 1 174 ? 5.809 -18.806 -5.178 1.00 92.25 174 GLY A CA 1
ATOM 1298 C C . GLY A 1 174 ? 4.332 -18.903 -4.773 1.00 92.25 174 GLY A C 1
ATOM 1299 O O . GLY A 1 174 ? 3.673 -19.886 -5.097 1.00 92.25 174 GLY A O 1
ATOM 1300 N N . SER A 1 175 ? 3.836 -17.926 -4.012 1.00 92.31 175 SER A N 1
ATOM 1301 C CA . SER A 1 175 ? 2.477 -17.896 -3.459 1.00 92.31 175 SER A CA 1
ATOM 1302 C C . SER A 1 175 ? 1.661 -16.771 -4.091 1.00 92.31 175 SER A C 1
ATOM 1304 O O . SER A 1 175 ? 2.198 -15.694 -4.346 1.00 92.31 175 SER A O 1
ATOM 1306 N N . ASP A 1 176 ? 0.363 -16.993 -4.308 1.00 91.38 176 ASP A N 1
ATOM 1307 C CA . ASP A 1 176 ? -0.527 -15.954 -4.834 1.00 91.38 176 ASP A CA 1
ATOM 1308 C C . ASP A 1 176 ? -1.050 -15.092 -3.685 1.00 91.38 176 ASP A C 1
ATOM 1310 O O . ASP A 1 176 ? -1.907 -15.510 -2.902 1.00 91.38 176 ASP A O 1
ATOM 1314 N N . ILE A 1 177 ? -0.467 -13.905 -3.544 1.00 94.12 177 ILE A N 1
ATOM 1315 C CA . ILE A 1 177 ? -0.784 -12.974 -2.465 1.00 94.12 177 ILE A CA 1
ATOM 1316 C C . ILE A 1 177 ? -1.307 -11.697 -3.092 1.00 94.12 177 ILE A C 1
ATOM 1318 O O . ILE A 1 177 ? -0.570 -10.932 -3.722 1.00 94.12 177 ILE A O 1
ATOM 1322 N N . ALA A 1 178 ? -2.598 -11.473 -2.897 1.00 92.62 178 ALA A N 1
ATOM 1323 C CA . ALA A 1 178 ? -3.274 -10.258 -3.300 1.00 92.62 178 ALA A CA 1
ATOM 1324 C C . ALA A 1 178 ? -3.384 -9.301 -2.111 1.00 92.62 178 ALA A C 1
ATOM 1326 O O . ALA A 1 178 ? -3.353 -9.710 -0.950 1.00 92.62 178 ALA A O 1
ATOM 1327 N N . VAL A 1 179 ? -3.568 -8.015 -2.402 1.00 94.00 179 VAL A N 1
ATOM 1328 C CA . VAL A 1 179 ? -3.951 -7.053 -1.366 1.00 94.00 179 VAL A CA 1
ATOM 1329 C C . VAL A 1 179 ? -5.372 -7.393 -0.923 1.00 94.00 179 VAL A C 1
ATOM 1331 O O . VAL A 1 179 ? -6.298 -7.326 -1.729 1.00 94.00 179 VAL A O 1
ATOM 1334 N N . LYS A 1 180 ? -5.540 -7.751 0.350 1.00 95.56 180 LYS A N 1
ATOM 1335 C CA . LYS A 1 180 ? -6.849 -7.948 0.979 1.00 95.56 180 LYS A CA 1
ATOM 1336 C C . LYS A 1 180 ? -7.419 -6.618 1.454 1.00 95.56 180 LYS A C 1
ATOM 1338 O O . LYS A 1 180 ? -8.575 -6.317 1.179 1.00 95.56 180 LYS A O 1
ATOM 1343 N N . TYR A 1 181 ? -6.592 -5.813 2.121 1.00 94.50 181 TYR A N 1
ATOM 1344 C CA . TYR A 1 181 ? -6.951 -4.471 2.573 1.00 94.50 181 TYR A CA 1
ATOM 1345 C C . TYR A 1 181 ? -5.774 -3.504 2.429 1.00 94.50 181 TYR A C 1
ATOM 1347 O O . TYR A 1 181 ? -4.615 -3.892 2.566 1.00 94.50 181 TYR A O 1
ATOM 1355 N N . HIS A 1 182 ? -6.074 -2.227 2.199 1.00 92.31 182 HIS A N 1
ATOM 1356 C CA . HIS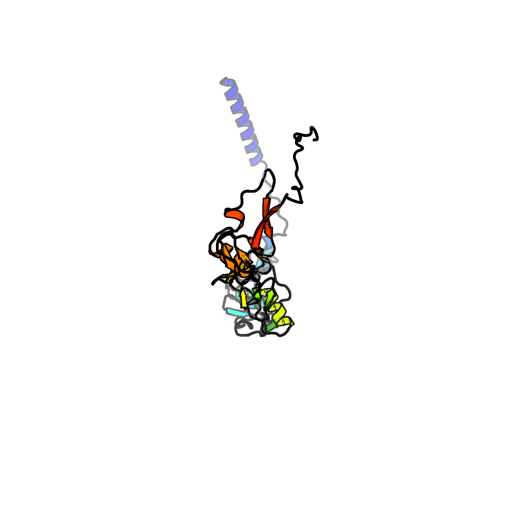 A 1 182 ? -5.086 -1.158 2.334 1.00 92.31 182 HIS A CA 1
ATOM 1357 C C . HIS A 1 182 ? -4.938 -0.782 3.815 1.00 92.31 182 HIS A C 1
ATOM 1359 O O . HIS A 1 182 ? -5.937 -0.579 4.504 1.00 92.31 182 HIS A O 1
ATOM 1365 N N . GLY A 1 183 ? -3.702 -0.673 4.298 1.00 92.62 183 GLY A N 1
ATOM 1366 C CA . GLY A 1 183 ? -3.384 -0.542 5.721 1.00 92.62 183 GLY A CA 1
ATOM 1367 C C . GLY A 1 183 ? -3.136 -1.887 6.405 1.00 92.62 183 GLY A C 1
ATOM 1368 O O . GLY A 1 183 ? -2.983 -2.907 5.738 1.00 92.62 183 GLY A O 1
ATOM 1369 N N . ALA A 1 184 ? -3.098 -1.865 7.738 1.00 93.81 184 ALA A N 1
ATOM 1370 C CA . ALA A 1 184 ? -2.803 -3.037 8.559 1.00 93.81 184 ALA A CA 1
ATOM 1371 C C . ALA A 1 184 ? -3.910 -4.106 8.501 1.00 93.81 184 ALA A C 1
ATOM 1373 O O . ALA A 1 184 ? -5.076 -3.789 8.228 1.00 93.81 184 ALA A O 1
ATOM 1374 N N . CYS A 1 185 ? -3.574 -5.362 8.792 1.00 95.50 185 CYS A N 1
ATOM 1375 C CA . CYS A 1 185 ? -4.495 -6.488 8.898 1.00 95.50 185 CYS A CA 1
ATOM 1376 C C . CYS A 1 185 ? -5.391 -6.378 10.133 1.00 95.50 185 CYS A C 1
ATOM 1378 O O . CYS A 1 185 ? -6.591 -6.644 10.017 1.00 95.50 185 CYS A O 1
ATOM 1380 N N . ASP A 1 186 ? -4.852 -5.890 11.248 1.00 95.00 186 ASP A N 1
ATOM 1381 C CA . ASP A 1 186 ? -5.622 -5.503 12.427 1.00 95.00 186 ASP A CA 1
ATOM 1382 C C . ASP A 1 186 ? -5.467 -3.995 12.705 1.00 95.00 186 ASP A C 1
ATOM 1384 O O . ASP A 1 186 ? -4.497 -3.560 13.326 1.00 95.00 186 ASP A O 1
ATOM 1388 N N . PRO A 1 187 ? -6.415 -3.153 12.250 1.00 94.69 187 PRO A N 1
ATOM 1389 C CA . PRO A 1 187 ? -6.381 -1.726 12.553 1.00 94.69 187 PRO A CA 1
ATOM 1390 C C . PRO A 1 187 ? -6.559 -1.400 14.046 1.00 94.69 187 PRO A C 1
ATOM 1392 O O . PRO A 1 187 ? -6.272 -0.271 14.439 1.00 94.69 187 PRO A O 1
ATOM 1395 N N . CYS A 1 188 ? -7.040 -2.343 14.864 1.00 94.69 188 CYS A N 1
ATOM 1396 C CA . CYS A 1 188 ? -7.257 -2.163 16.298 1.00 94.69 188 CYS A CA 1
ATOM 1397 C C . CYS A 1 188 ? -6.034 -2.506 17.158 1.00 94.69 188 CYS A C 1
ATOM 1399 O O . CYS A 1 188 ? -6.031 -2.155 18.334 1.00 94.69 188 CYS A O 1
ATOM 1401 N N . GLU A 1 189 ? -4.993 -3.132 16.598 1.00 92.75 189 GLU A N 1
ATOM 1402 C CA . GLU A 1 189 ? -3.839 -3.645 17.355 1.00 92.75 189 GLU A CA 1
ATOM 1403 C C . GLU A 1 189 ? -3.152 -2.577 18.224 1.00 92.75 189 GLU A C 1
ATOM 1405 O O . GLU A 1 189 ? -2.719 -2.862 19.336 1.00 92.75 189 GLU A O 1
ATOM 1410 N N . ASN A 1 190 ? -3.089 -1.333 17.738 1.00 89.56 190 ASN A N 1
ATOM 1411 C CA . ASN A 1 190 ? -2.415 -0.224 18.421 1.00 89.56 190 ASN A CA 1
ATOM 1412 C C . ASN A 1 190 ? -3.379 0.858 18.942 1.00 89.56 190 ASN A C 1
ATOM 1414 O O . ASN A 1 190 ? -2.924 1.930 19.344 1.00 89.56 190 ASN A O 1
ATOM 1418 N N . LEU A 1 191 ? -4.699 0.630 18.899 1.00 92.19 191 LEU A N 1
ATOM 1419 C CA . LEU A 1 191 ? -5.672 1.592 19.420 1.00 92.19 191 LEU A CA 1
ATOM 1420 C C . LEU A 1 191 ? -6.063 1.233 20.855 1.00 92.19 191 LEU A C 1
ATOM 1422 O O . LEU A 1 191 ? -6.827 0.300 21.093 1.00 92.19 191 LEU A O 1
ATOM 1426 N N . GLU A 1 192 ? -5.592 2.032 21.808 1.00 94.12 192 GLU A N 1
ATOM 1427 C CA . GLU A 1 192 ? -6.006 1.930 23.205 1.00 94.12 192 GLU A CA 1
ATOM 1428 C C . GLU A 1 192 ? -7.314 2.702 23.431 1.00 94.12 192 GLU A C 1
ATOM 1430 O O . GLU A 1 192 ? -7.355 3.932 23.363 1.00 94.12 192 GLU A O 1
ATOM 1435 N N . CYS A 1 193 ? -8.396 1.969 23.699 1.00 91.81 193 CYS A N 1
ATOM 1436 C CA . CYS A 1 193 ? -9.679 2.541 24.099 1.00 91.81 193 CYS A CA 1
ATOM 1437 C C . CYS A 1 193 ? -9.777 2.633 25.626 1.00 91.81 193 CYS A C 1
ATOM 1439 O O . CYS A 1 193 ? -9.260 1.785 26.353 1.00 91.81 193 CYS A O 1
ATOM 1441 N N . VAL A 1 194 ? -10.469 3.660 26.119 1.00 89.19 194 VAL A N 1
ATOM 1442 C CA . VAL A 1 194 ? -10.722 3.812 27.555 1.00 89.19 194 VAL A CA 1
ATOM 1443 C C . VAL A 1 194 ? -11.805 2.820 27.963 1.00 89.19 194 VAL A C 1
ATOM 1445 O O . VAL A 1 194 ? -12.885 2.813 27.374 1.00 89.19 194 VAL A O 1
ATOM 1448 N N . GLU A 1 195 ? -11.555 1.999 28.986 1.00 80.75 195 GLU A N 1
ATOM 1449 C CA . GLU A 1 195 ? -12.589 1.093 29.494 1.00 80.75 195 GLU A CA 1
ATOM 1450 C C . GLU A 1 195 ? -13.870 1.875 29.852 1.00 80.75 195 GLU A C 1
ATOM 1452 O O . GLU A 1 195 ? -13.793 2.899 30.537 1.00 80.75 195 GLU A O 1
ATOM 1457 N N . PRO A 1 196 ? -15.064 1.405 29.441 1.00 79.69 196 PRO A N 1
ATOM 1458 C CA . PRO A 1 196 ? -15.382 0.079 28.895 1.00 79.69 196 PRO A CA 1
ATOM 1459 C C . PRO A 1 196 ? -15.575 0.058 27.366 1.00 79.69 196 PRO A C 1
ATOM 1461 O O . PRO A 1 196 ? -16.291 -0.797 26.832 1.00 79.69 196 PRO A O 1
ATOM 1464 N N . GLU A 1 197 ? -15.010 1.031 26.659 1.00 89.19 197 GLU A N 1
ATOM 1465 C CA . GLU A 1 197 ? -14.977 1.015 25.205 1.00 89.19 197 GLU A CA 1
ATOM 1466 C C . GLU A 1 197 ? -13.993 -0.049 24.714 1.00 89.19 197 GLU A C 1
ATOM 1468 O O . GLU A 1 197 ? -12.949 -0.301 25.314 1.00 89.19 197 GLU A O 1
ATOM 1473 N N . VAL A 1 198 ? -14.335 -0.679 23.599 1.00 89.44 198 VAL A N 1
ATOM 1474 C CA . VAL A 1 198 ? -13.488 -1.628 22.885 1.00 89.44 198 VAL A CA 1
ATOM 1475 C C . VAL A 1 198 ? -13.289 -1.117 21.468 1.00 89.44 198 VAL A C 1
ATOM 1477 O O . VAL A 1 198 ? -14.179 -0.475 20.897 1.00 89.44 198 VAL A O 1
ATOM 1480 N N . CYS A 1 199 ? -12.122 -1.397 20.896 1.00 92.56 199 CYS A N 1
ATOM 1481 C CA . CYS A 1 199 ? -11.883 -1.069 19.502 1.00 92.56 199 CYS A CA 1
ATOM 1482 C C . CYS A 1 199 ? -12.738 -1.970 18.612 1.00 92.56 199 CYS A C 1
ATOM 1484 O O . CYS A 1 199 ? -12.722 -3.195 18.733 1.00 92.56 199 CYS A O 1
ATOM 1486 N N . GLN A 1 200 ? -13.492 -1.346 17.719 1.00 92.12 200 GLN A N 1
ATOM 1487 C CA . GLN A 1 200 ? -14.249 -2.008 16.670 1.00 92.12 200 GLN A CA 1
ATOM 1488 C C . GLN A 1 200 ? -13.959 -1.313 15.345 1.00 92.12 200 GLN A C 1
ATOM 1490 O O . GLN A 1 200 ? -13.569 -0.149 15.317 1.00 92.12 200 GLN A O 1
ATOM 1495 N N . LEU A 1 201 ? -14.163 -2.014 14.236 1.00 92.62 201 LEU A N 1
ATOM 1496 C CA . LEU A 1 201 ? -14.035 -1.417 12.911 1.00 92.62 201 LEU A CA 1
ATOM 1497 C C . LEU A 1 201 ? -15.390 -0.856 12.468 1.00 92.62 201 LEU A C 1
ATOM 1499 O O . LEU A 1 201 ? -16.423 -1.491 12.678 1.00 92.62 201 LEU A O 1
ATOM 1503 N N . ASP A 1 202 ? -15.388 0.336 11.877 1.00 92.25 202 ASP A N 1
ATOM 1504 C CA . ASP A 1 202 ? -16.563 0.884 11.196 1.00 92.25 202 ASP A CA 1
ATOM 1505 C C . ASP A 1 202 ? -16.728 0.312 9.770 1.00 92.25 202 ASP A C 1
ATOM 1507 O O . ASP A 1 202 ? -15.970 -0.559 9.337 1.00 92.25 202 ASP A O 1
ATOM 1511 N N . GLU A 1 203 ? -17.721 0.811 9.027 1.00 92.75 203 GLU A N 1
ATOM 1512 C CA . GLU A 1 203 ? -18.003 0.396 7.641 1.00 92.75 203 GLU A CA 1
ATOM 1513 C C . GLU A 1 203 ? -16.832 0.671 6.675 1.00 92.75 203 GLU A C 1
ATOM 1515 O O . GLU A 1 203 ? -16.669 -0.030 5.678 1.00 92.75 203 GLU A O 1
ATOM 1520 N N . ASP A 1 204 ? -15.980 1.655 6.988 1.00 92.00 204 ASP A N 1
ATOM 1521 C CA . ASP A 1 204 ? -14.773 1.995 6.226 1.00 92.00 204 ASP A CA 1
ATOM 1522 C C . ASP A 1 204 ? -13.538 1.206 6.695 1.00 92.00 204 ASP A C 1
ATOM 1524 O O . ASP A 1 204 ? -12.421 1.464 6.230 1.00 92.00 204 ASP A O 1
ATOM 1528 N N . ARG A 1 205 ? -13.704 0.263 7.633 1.00 92.69 205 ARG A N 1
ATOM 1529 C CA . ARG A 1 205 ? -12.618 -0.479 8.284 1.00 92.69 205 ARG A CA 1
ATOM 1530 C C . ARG A 1 205 ? -11.658 0.430 9.070 1.00 92.69 205 ARG A C 1
ATOM 1532 O O . ARG A 1 205 ? -10.465 0.136 9.185 1.00 92.69 205 ARG A O 1
ATOM 1539 N N . LYS A 1 206 ? -12.156 1.539 9.619 1.00 92.69 206 LYS A N 1
ATOM 1540 C CA . LYS A 1 206 ? -11.393 2.406 10.524 1.00 92.69 206 LYS A CA 1
ATOM 1541 C C . LYS A 1 206 ? -11.616 1.971 11.972 1.00 92.69 206 LYS A C 1
ATOM 1543 O O . LYS A 1 206 ? -12.752 1.671 12.342 1.00 92.69 206 LYS A O 1
ATOM 1548 N N . PRO A 1 207 ? -10.558 1.950 12.796 1.00 94.25 207 PRO A N 1
ATOM 1549 C CA . PRO A 1 207 ? -10.684 1.605 14.200 1.00 94.25 207 PRO A CA 1
ATOM 1550 C C . PRO A 1 207 ? -11.391 2.741 14.949 1.00 94.25 207 PRO A C 1
ATOM 1552 O O . PRO A 1 207 ? -10.978 3.900 14.894 1.00 94.25 207 PRO A O 1
ATOM 1555 N N . VAL A 1 208 ? -12.483 2.406 15.630 1.00 93.56 208 VAL A N 1
ATOM 1556 C CA . VAL A 1 208 ? -13.301 3.313 16.435 1.00 93.56 208 VAL A CA 1
ATOM 1557 C C . VAL A 1 208 ? -13.561 2.691 17.803 1.00 93.56 208 VAL A C 1
ATOM 1559 O O . VAL A 1 208 ? -13.908 1.515 17.909 1.00 93.56 208 VAL A O 1
ATOM 1562 N N . CYS A 1 209 ? -13.422 3.481 18.864 1.00 93.31 209 CYS A N 1
ATOM 1563 C CA . CYS A 1 209 ? -13.789 3.045 20.207 1.00 93.31 209 CYS A CA 1
ATOM 1564 C C . CYS A 1 209 ? -15.310 3.119 20.367 1.00 93.31 209 CYS A C 1
ATOM 1566 O O . CYS A 1 209 ? -15.932 4.159 20.129 1.00 93.31 209 CYS A O 1
ATOM 1568 N N . ARG A 1 210 ? -15.924 1.990 20.719 1.00 91.56 210 ARG A N 1
ATOM 1569 C CA . ARG A 1 210 ? -17.363 1.876 20.981 1.00 91.56 210 ARG A CA 1
ATOM 1570 C C . ARG A 1 210 ? -17.580 1.054 22.235 1.00 91.56 210 ARG A C 1
ATOM 1572 O O . ARG A 1 210 ? -16.762 0.205 22.570 1.00 91.56 210 ARG A O 1
ATOM 1579 N N . CYS A 1 211 ? -18.698 1.266 22.917 1.00 91.00 211 CYS A N 1
ATOM 1580 C CA . CYS A 1 211 ? -19.090 0.395 24.021 1.00 91.00 211 CYS A CA 1
ATOM 1581 C C . CYS A 1 211 ? -19.123 -1.054 23.523 1.00 91.00 211 CYS A C 1
ATOM 1583 O O . CYS A 1 211 ? -19.798 -1.327 22.532 1.00 91.00 211 CYS A O 1
ATOM 1585 N N . GLY A 1 212 ? -18.400 -1.964 24.183 1.00 83.31 212 GLY A N 1
ATOM 1586 C CA . GLY A 1 212 ? -18.372 -3.363 23.755 1.00 83.31 212 GLY A CA 1
ATOM 1587 C C . GLY A 1 212 ? -19.779 -3.935 23.657 1.00 83.31 212 GLY A C 1
ATOM 1588 O O . GLY A 1 212 ? -20.599 -3.658 24.524 1.00 83.31 212 GLY A O 1
ATOM 1589 N N . ASP A 1 213 ? -20.078 -4.695 22.603 1.00 78.56 213 ASP A N 1
ATOM 1590 C CA . ASP A 1 213 ? -21.439 -5.185 22.340 1.00 78.56 213 ASP A CA 1
ATOM 1591 C C . ASP A 1 213 ? -21.728 -6.558 22.939 1.00 78.56 213 ASP A C 1
ATOM 1593 O O . ASP A 1 213 ? -22.889 -6.915 23.154 1.00 78.56 213 ASP A O 1
ATOM 1597 N N . SER A 1 214 ? -20.676 -7.295 23.282 1.00 81.12 214 SER A N 1
ATOM 1598 C CA . SER A 1 214 ? -20.751 -8.637 23.838 1.00 81.12 214 SER A CA 1
ATOM 1599 C C . SER A 1 214 ? -20.228 -8.671 25.267 1.00 81.12 214 SER A C 1
ATOM 1601 O O . SER A 1 214 ? -19.091 -8.286 25.532 1.00 81.12 214 SER A O 1
ATOM 1603 N N . CYS A 1 215 ? -21.035 -9.228 26.161 1.00 86.44 215 CYS A N 1
ATOM 1604 C CA . CYS A 1 215 ? -20.607 -9.669 27.480 1.00 86.44 215 CYS A CA 1
ATOM 1605 C C . CYS A 1 215 ? -20.753 -11.189 27.567 1.00 86.44 215 CYS A C 1
ATOM 1607 O O . CYS A 1 215 ? -21.601 -11.772 26.888 1.00 86.44 215 CYS A O 1
ATOM 1609 N N . SER A 1 216 ? -19.949 -11.831 28.417 1.00 87.25 216 SER A N 1
ATOM 1610 C CA . SER A 1 216 ? -20.165 -13.238 28.770 1.00 87.25 216 SER A CA 1
ATOM 1611 C C . SER A 1 216 ? -21.599 -13.439 29.278 1.00 87.25 216 SER A C 1
ATOM 1613 O O . SER A 1 216 ? -22.142 -12.570 29.965 1.00 87.25 216 SER A O 1
ATOM 1615 N N . LEU A 1 217 ? -22.206 -14.585 28.958 1.00 89.75 217 LEU A N 1
ATOM 1616 C CA . LEU A 1 217 ? -23.518 -14.985 29.486 1.00 89.75 217 LEU A CA 1
ATOM 1617 C C . LEU A 1 217 ? -23.427 -15.577 30.901 1.00 89.75 217 LEU A C 1
ATOM 1619 O O . LEU A 1 217 ? -24.437 -15.996 31.463 1.00 89.75 217 LEU A O 1
ATOM 1623 N N . GLU A 1 218 ? -22.227 -15.620 31.483 1.00 93.19 218 GLU A N 1
ATOM 1624 C CA . GLU A 1 218 ? -22.039 -16.009 32.873 1.00 93.19 218 GLU A CA 1
ATOM 1625 C C . GLU A 1 218 ? -22.815 -15.066 33.803 1.00 93.19 218 GLU A C 1
ATOM 1627 O O . GLU A 1 218 ? -22.683 -13.837 33.742 1.00 93.19 218 GLU A O 1
ATOM 1632 N N . PHE A 1 219 ? -23.639 -15.659 34.666 1.00 93.12 219 PHE A N 1
ATOM 1633 C CA . PHE A 1 219 ? -24.497 -14.924 35.582 1.00 93.12 219 PHE A CA 1
ATOM 1634 C C . PHE A 1 219 ? -23.797 -14.715 36.930 1.00 93.12 219 PHE A C 1
ATOM 1636 O O . PHE A 1 219 ? -23.916 -15.524 37.851 1.00 93.12 219 PHE A O 1
ATOM 1643 N N . THR A 1 220 ? -23.072 -13.604 37.036 1.00 94.44 220 THR A N 1
ATOM 1644 C CA . THR A 1 220 ? -22.382 -13.130 38.245 1.00 94.44 220 THR A CA 1
ATOM 1645 C C . THR A 1 220 ? -22.919 -11.746 38.630 1.00 94.44 220 THR A C 1
ATOM 1647 O O . THR A 1 220 ? -22.247 -10.733 38.423 1.00 94.44 220 THR A O 1
ATOM 1650 N N . PRO A 1 221 ? -24.159 -11.662 39.151 1.00 93.75 221 PRO A N 1
ATOM 1651 C CA . PRO A 1 221 ? -24.918 -10.418 39.174 1.00 93.75 221 PRO A CA 1
ATOM 1652 C C . PRO A 1 221 ? -24.281 -9.335 40.045 1.00 93.75 221 PRO A C 1
ATOM 1654 O O . PRO A 1 221 ? -23.622 -9.625 41.045 1.00 93.75 221 PRO A O 1
ATOM 1657 N N . VAL A 1 222 ? -24.523 -8.076 39.686 1.00 92.25 222 VAL A N 1
ATOM 1658 C CA . VAL A 1 222 ? -24.103 -6.895 40.455 1.00 92.25 222 VAL A CA 1
ATOM 1659 C C . VAL A 1 222 ? -25.251 -5.896 40.577 1.00 92.25 222 VAL A C 1
ATOM 1661 O O . VAL A 1 222 ? -26.048 -5.737 39.649 1.00 92.25 222 VAL A O 1
ATOM 1664 N N . CYS A 1 223 ? -25.328 -5.200 41.710 1.00 89.69 223 CYS A N 1
ATOM 1665 C CA . CYS A 1 223 ? -26.285 -4.122 41.921 1.00 89.69 223 CYS A CA 1
ATOM 1666 C C . CYS A 1 223 ? -25.637 -2.780 41.561 1.00 89.69 223 CYS A C 1
ATOM 1668 O O . CYS A 1 223 ? -24.615 -2.405 42.141 1.00 89.69 223 CYS A O 1
ATOM 1670 N N . GLY A 1 224 ? -26.207 -2.074 40.584 1.00 89.94 224 GLY A N 1
ATOM 1671 C CA . GLY A 1 224 ? -25.708 -0.787 40.105 1.00 89.94 224 GLY A CA 1
ATOM 1672 C C . GLY A 1 224 ? -26.181 0.404 40.935 1.00 89.94 224 GLY A C 1
ATOM 1673 O O . GLY A 1 224 ? -27.155 0.326 41.682 1.00 89.94 224 GLY A O 1
ATOM 1674 N N . SER A 1 225 ? -25.496 1.541 40.791 1.00 85.81 225 SER A N 1
ATOM 1675 C CA . SER A 1 225 ? -25.813 2.804 41.480 1.00 85.81 225 SER A CA 1
ATOM 1676 C C . SER A 1 225 ? -27.188 3.382 41.153 1.00 85.81 225 SER A C 1
ATOM 1678 O O . SER A 1 225 ? -27.687 4.226 41.891 1.00 85.81 225 SER A O 1
ATOM 1680 N N . ASP A 1 226 ? -27.789 2.928 40.059 1.00 85.25 226 ASP A N 1
ATOM 1681 C CA . ASP A 1 226 ? -29.155 3.226 39.636 1.00 85.25 226 ASP A CA 1
ATOM 1682 C C . ASP A 1 226 ? -30.202 2.284 40.258 1.00 85.25 226 ASP A C 1
ATOM 1684 O O . ASP A 1 226 ? -31.377 2.356 39.903 1.00 85.25 226 ASP A O 1
ATOM 1688 N N . GLY A 1 227 ? -29.780 1.388 41.158 1.00 85.19 227 GLY A N 1
ATOM 1689 C CA . GLY A 1 227 ? -30.641 0.405 41.804 1.00 85.19 227 GLY A CA 1
ATOM 1690 C C . GLY A 1 227 ? -31.036 -0.765 40.903 1.00 85.19 227 GLY A C 1
ATOM 1691 O O . GLY A 1 227 ? -31.883 -1.567 41.292 1.00 85.19 227 GLY A O 1
ATOM 1692 N N . LYS A 1 228 ? -30.452 -0.908 39.707 1.00 90.06 228 LYS A N 1
ATOM 1693 C CA . LYS A 1 228 ? -30.746 -2.036 38.815 1.00 90.06 228 LYS A CA 1
ATOM 1694 C C . LYS A 1 228 ? -29.776 -3.191 39.025 1.00 90.06 228 LYS A C 1
ATOM 1696 O O . LYS A 1 228 ? -28.585 -2.999 39.263 1.00 90.06 228 LYS A O 1
ATOM 1701 N N . THR A 1 229 ? -30.299 -4.409 38.898 1.00 92.19 229 THR A N 1
ATOM 1702 C CA . THR A 1 229 ? -29.480 -5.623 38.846 1.00 92.19 229 THR A CA 1
ATOM 1703 C C . THR A 1 229 ? -28.964 -5.820 37.431 1.00 92.19 229 THR A C 1
ATOM 1705 O O . THR A 1 229 ? -29.759 -5.895 36.497 1.00 92.19 229 THR A O 1
ATOM 1708 N N . TYR A 1 230 ? -27.657 -5.982 37.289 1.00 93.69 230 TYR A N 1
ATOM 1709 C CA . TYR A 1 230 ? -27.005 -6.344 36.036 1.00 93.69 230 TYR A CA 1
ATOM 1710 C C . TYR A 1 230 ? -26.547 -7.799 36.103 1.00 93.69 230 TYR A C 1
ATOM 1712 O O . TYR A 1 230 ? -26.145 -8.267 37.168 1.00 93.69 230 TYR A O 1
ATOM 1720 N N . SER A 1 231 ? -26.616 -8.522 34.981 1.00 95.12 231 SER A N 1
ATOM 1721 C CA . SER A 1 231 ? -26.275 -9.954 34.907 1.00 95.12 231 SER A CA 1
ATOM 1722 C C . SER A 1 231 ? -24.822 -10.245 35.276 1.00 95.12 231 SER A C 1
ATOM 1724 O O . SER A 1 231 ? -24.529 -11.307 35.817 1.00 95.12 231 SER A O 1
ATOM 1726 N N . ASN A 1 232 ? -23.931 -9.297 34.990 1.00 93.19 232 ASN A N 1
ATOM 1727 C CA . ASN A 1 232 ? -22.538 -9.280 35.407 1.00 93.19 232 ASN A CA 1
ATOM 1728 C C . ASN A 1 232 ? -21.969 -7.855 35.340 1.00 93.19 232 ASN A C 1
ATOM 1730 O O . ASN A 1 232 ? -22.624 -6.917 34.879 1.00 93.19 232 ASN A O 1
ATOM 1734 N N . GLU A 1 233 ? -20.734 -7.692 35.814 1.00 92.50 233 GLU A N 1
ATOM 1735 C CA . GLU A 1 233 ? -20.010 -6.416 35.796 1.00 92.50 233 GLU A CA 1
ATOM 1736 C C . GLU A 1 233 ? -19.829 -5.855 34.376 1.00 92.50 233 GLU A C 1
ATOM 1738 O O . GLU A 1 233 ? -19.969 -4.647 34.181 1.00 92.50 233 GLU A O 1
ATOM 1743 N N . CYS A 1 234 ? -19.612 -6.716 33.375 1.00 92.00 234 CYS A N 1
ATOM 1744 C CA . CYS A 1 234 ? -19.542 -6.290 31.975 1.00 92.00 234 CYS A CA 1
ATOM 1745 C C . CYS A 1 234 ? -20.851 -5.628 31.530 1.00 92.00 234 CYS A C 1
ATOM 1747 O O . CYS A 1 234 ? -20.817 -4.533 30.974 1.00 92.00 234 CYS A O 1
ATOM 1749 N N . ALA A 1 235 ? -22.002 -6.235 31.833 1.00 92.94 235 ALA A N 1
ATOM 1750 C CA . ALA A 1 235 ? -23.306 -5.683 31.473 1.00 92.94 235 ALA A CA 1
ATOM 1751 C C . ALA A 1 235 ? -23.563 -4.313 32.128 1.00 92.94 235 ALA A C 1
ATOM 1753 O O . ALA A 1 235 ? -24.096 -3.414 31.478 1.00 92.94 235 ALA A O 1
ATOM 1754 N N . LEU A 1 236 ? -23.137 -4.121 33.384 1.00 93.12 236 LEU A N 1
ATOM 1755 C CA . LEU A 1 236 ? -23.216 -2.814 34.049 1.00 93.12 236 LEU A CA 1
ATOM 1756 C C . LEU A 1 236 ? -22.345 -1.773 33.342 1.00 93.12 236 LEU A C 1
ATOM 1758 O O . LEU A 1 236 ? -22.815 -0.674 33.049 1.00 93.12 236 LEU A O 1
ATOM 1762 N N . ARG A 1 237 ? -21.084 -2.109 33.052 1.00 90.69 237 ARG A N 1
ATOM 1763 C CA . ARG A 1 237 ? -20.149 -1.202 32.369 1.00 90.69 237 ARG A CA 1
ATOM 1764 C C . ARG A 1 237 ? -20.627 -0.855 30.954 1.00 90.69 237 ARG A C 1
ATOM 1766 O O . ARG A 1 237 ? -20.576 0.306 30.554 1.00 90.69 237 ARG A O 1
ATOM 1773 N N . GLN A 1 238 ? -21.156 -1.835 30.225 1.00 91.50 238 GLN A N 1
ATOM 1774 C CA . GLN A 1 238 ? -21.748 -1.649 28.902 1.00 91.50 238 GLN A CA 1
ATOM 1775 C C . GLN A 1 238 ? -22.923 -0.660 28.950 1.00 91.50 238 GLN A C 1
ATOM 1777 O O . GLN A 1 238 ? -22.967 0.273 28.148 1.00 91.50 238 GLN A O 1
ATOM 1782 N N . GLU A 1 239 ? -23.846 -0.815 29.905 1.00 91.88 239 GLU A N 1
ATOM 1783 C CA . GLU A 1 239 ? -24.962 0.122 30.088 1.00 91.88 239 GLU A CA 1
ATOM 1784 C C . GLU A 1 239 ? -24.469 1.515 30.495 1.00 91.88 239 GLU A C 1
ATOM 1786 O O . GLU A 1 239 ? -24.954 2.518 29.967 1.00 91.88 239 GLU A O 1
ATOM 1791 N N . SER A 1 240 ? -23.474 1.593 31.384 1.00 91.62 240 SER A N 1
ATOM 1792 C CA . SER A 1 240 ? -22.829 2.849 31.791 1.00 91.62 240 SER A CA 1
ATOM 1793 C C . SER A 1 240 ? -22.337 3.629 30.570 1.00 91.62 240 SER A C 1
ATOM 1795 O O . SER A 1 240 ? -22.648 4.809 30.411 1.00 91.62 240 SER A O 1
ATOM 1797 N N . CYS A 1 241 ? -21.647 2.937 29.663 1.00 91.81 241 CYS A N 1
ATOM 1798 C CA . CY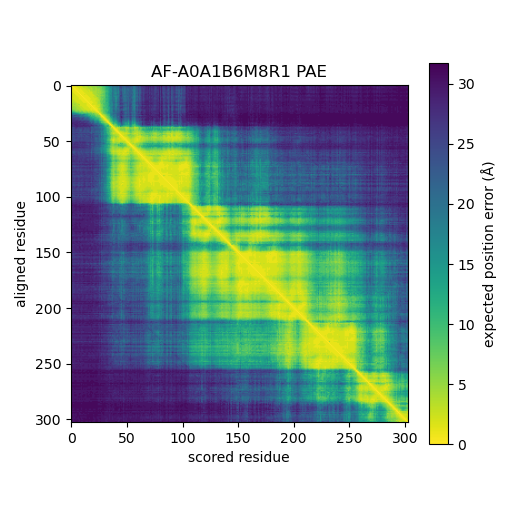S A 1 241 ? -21.116 3.503 28.431 1.00 91.81 241 CYS A CA 1
ATOM 1799 C C . CYS A 1 241 ? -22.218 3.912 27.448 1.00 91.81 241 CYS A C 1
ATOM 1801 O O . CYS A 1 241 ? -22.278 5.070 27.032 1.00 91.81 241 CYS A O 1
ATOM 1803 N N . ARG A 1 242 ? -23.148 3.002 27.125 1.00 91.62 242 ARG A N 1
ATOM 1804 C CA . ARG A 1 242 ? -24.219 3.253 26.142 1.00 91.62 242 ARG A CA 1
ATOM 1805 C C . ARG A 1 242 ? -25.149 4.383 26.569 1.00 91.62 242 ARG A C 1
ATOM 1807 O O . ARG A 1 242 ? -25.543 5.208 25.748 1.00 91.62 242 ARG A O 1
ATOM 1814 N N . SER A 1 243 ? -25.484 4.436 27.856 1.00 90.94 243 SER A N 1
ATOM 1815 C CA . SER A 1 243 ? -26.365 5.463 28.415 1.00 90.94 243 SER A CA 1
ATOM 1816 C C . SER A 1 243 ? -25.636 6.756 28.796 1.00 90.94 243 SER A C 1
ATOM 1818 O O . SER A 1 243 ? -26.297 7.716 29.197 1.00 90.94 243 SER A O 1
ATOM 1820 N N . LYS A 1 244 ? -24.298 6.798 28.672 1.00 88.06 244 LYS A N 1
ATOM 1821 C CA . LYS A 1 244 ? -23.433 7.904 29.123 1.00 88.06 244 LYS A CA 1
ATOM 1822 C C . LYS A 1 244 ? -23.678 8.287 30.587 1.00 88.06 244 LYS A C 1
ATOM 1824 O O . LYS A 1 244 ? -23.617 9.458 30.960 1.00 88.06 244 LYS A O 1
ATOM 1829 N N . LYS A 1 245 ? -23.991 7.295 31.421 1.00 86.62 245 LYS A N 1
ATOM 1830 C CA . LYS A 1 245 ? -24.184 7.455 32.865 1.00 86.62 245 LYS A CA 1
ATOM 1831 C C . LYS A 1 245 ? -22.939 6.977 33.589 1.00 86.62 245 LYS A C 1
ATOM 1833 O O . LYS A 1 245 ? -22.303 6.027 33.154 1.00 86.62 245 LYS A O 1
ATOM 1838 N N . SER A 1 246 ? -22.626 7.592 34.725 1.00 85.56 246 SER A N 1
ATOM 1839 C CA . SER A 1 246 ? -21.599 7.083 35.638 1.00 85.56 246 SER A CA 1
ATOM 1840 C C . SER A 1 246 ? -22.231 6.040 36.562 1.00 85.56 246 SER A C 1
ATOM 1842 O O . SER A 1 246 ? -22.724 6.368 37.644 1.00 85.56 246 SER A O 1
ATOM 1844 N N . LEU A 1 247 ? -22.327 4.795 36.082 1.00 88.56 247 LEU A N 1
ATOM 1845 C CA . LEU A 1 247 ? -22.836 3.679 36.871 1.00 88.56 247 LEU A CA 1
ATOM 1846 C C . LEU A 1 247 ? -21.674 3.012 37.596 1.00 88.56 247 LEU A C 1
ATOM 1848 O O . LEU A 1 247 ? -20.700 2.589 36.980 1.00 88.56 247 LEU A O 1
ATOM 1852 N N . ARG A 1 248 ? -21.800 2.881 38.914 1.00 87.06 248 ARG A N 1
ATOM 1853 C CA . ARG A 1 248 ? -20.848 2.144 39.752 1.00 87.06 248 ARG A CA 1
ATOM 1854 C C . ARG A 1 248 ? -21.517 0.925 40.360 1.00 87.06 248 ARG A C 1
ATOM 1856 O O . ARG A 1 248 ? -22.716 0.949 40.640 1.00 87.06 248 ARG A O 1
ATOM 1863 N N . ILE A 1 249 ? -20.739 -0.127 40.588 1.00 86.25 249 ILE A N 1
ATOM 1864 C CA . ILE A 1 249 ? -21.198 -1.275 41.368 1.00 86.25 249 ILE A CA 1
ATOM 1865 C C . ILE A 1 249 ? -21.334 -0.821 42.819 1.00 86.25 249 ILE A C 1
ATOM 1867 O O . ILE A 1 249 ? -20.375 -0.332 43.410 1.00 86.25 249 ILE A O 1
ATOM 1871 N N . ILE A 1 250 ? -22.528 -0.978 43.382 1.00 81.69 250 ILE A N 1
ATOM 1872 C CA . ILE A 1 250 ? -22.766 -0.781 44.808 1.00 81.69 250 ILE A CA 1
ATOM 1873 C C . ILE A 1 250 ? -22.332 -2.037 45.579 1.00 81.69 250 ILE A C 1
ATOM 1875 O O . ILE A 1 250 ? -21.603 -1.942 46.559 1.00 81.69 250 ILE A O 1
ATOM 1879 N N . TYR A 1 251 ? -22.777 -3.218 45.139 1.00 79.50 251 TYR A N 1
ATOM 1880 C CA . TYR A 1 251 ? -22.402 -4.511 45.721 1.00 79.50 251 TYR A CA 1
ATOM 1881 C C . TYR A 1 251 ? -22.564 -5.652 44.709 1.00 79.50 251 TYR A C 1
ATOM 1883 O O . TYR A 1 251 ? -23.263 -5.520 43.701 1.00 79.50 251 TYR A O 1
ATOM 1891 N N . ARG A 1 252 ? -21.915 -6.790 44.983 1.00 85.00 252 ARG A N 1
ATOM 1892 C CA . ARG A 1 252 ? -22.068 -8.029 44.203 1.00 85.00 252 ARG A CA 1
ATOM 1893 C C . ARG A 1 252 ? -23.329 -8.771 44.654 1.00 85.00 252 ARG A C 1
ATOM 1895 O O . ARG A 1 252 ? -23.545 -8.932 45.850 1.00 85.00 252 ARG A O 1
ATOM 1902 N N . GLY A 1 253 ? -24.139 -9.225 43.706 1.00 86.25 253 GLY A N 1
ATOM 1903 C CA . GLY A 1 253 ? -25.460 -9.811 43.924 1.00 86.25 253 GLY A CA 1
ATOM 1904 C C . GLY A 1 253 ? -26.574 -9.037 43.216 1.00 86.25 253 GLY A C 1
ATOM 1905 O O . GLY A 1 253 ? -26.348 -8.005 42.588 1.00 86.25 253 GLY A O 1
ATOM 1906 N N . THR A 1 254 ? -27.798 -9.547 43.316 1.00 88.25 254 THR A N 1
ATOM 1907 C CA . THR A 1 254 ? -28.994 -8.875 42.794 1.00 88.25 254 THR A CA 1
ATOM 1908 C C . THR A 1 254 ? -29.457 -7.772 43.743 1.00 88.25 254 THR A C 1
ATOM 1910 O O . THR A 1 254 ? -29.397 -7.946 44.960 1.00 88.25 254 THR A O 1
ATOM 1913 N N . CYS A 1 255 ? -29.984 -6.670 43.215 1.00 83.88 255 CYS A N 1
ATOM 1914 C CA . CYS A 1 255 ? -30.609 -5.638 44.031 1.00 83.88 255 CYS A CA 1
ATOM 1915 C C . CYS A 1 255 ? -31.852 -6.186 44.753 1.00 83.88 255 CYS A C 1
ATOM 1917 O O . CYS A 1 255 ? -32.738 -6.753 44.118 1.00 83.88 255 CYS A O 1
ATOM 1919 N N . THR A 1 256 ? -31.938 -5.984 46.068 1.00 77.31 256 THR A N 1
ATOM 1920 C CA . THR A 1 256 ? -33.055 -6.460 46.906 1.00 77.31 256 THR A CA 1
ATOM 1921 C C . THR A 1 256 ? -34.334 -5.632 46.759 1.00 77.31 256 THR A C 1
ATOM 1923 O O . THR A 1 256 ? -35.417 -6.206 46.716 1.00 77.31 256 THR A O 1
ATOM 1926 N N . SER A 1 257 ? -34.220 -4.303 46.637 1.00 70.94 257 SER A N 1
ATOM 1927 C CA . SER A 1 257 ? -35.386 -3.394 46.622 1.00 70.94 257 SER A CA 1
ATOM 1928 C C . SER A 1 257 ? -35.320 -2.283 45.569 1.00 70.94 257 SER A C 1
ATOM 1930 O O . SER A 1 257 ? -36.124 -1.358 45.606 1.00 70.94 257 SER A O 1
ATOM 1932 N N . GLY A 1 258 ? -34.347 -2.314 44.653 1.00 64.69 258 GLY A N 1
ATOM 1933 C CA . GLY A 1 258 ? -34.198 -1.283 43.615 1.00 64.69 258 GLY A CA 1
ATOM 1934 C C . GLY A 1 258 ? -33.780 0.110 44.114 1.00 64.69 258 GLY A C 1
ATOM 1935 O O . GLY A 1 258 ? -33.671 1.046 43.330 1.00 64.69 258 GLY A O 1
ATOM 1936 N N . VAL A 1 259 ? -33.545 0.256 45.417 1.00 66.31 259 VAL A N 1
ATOM 1937 C CA . VAL A 1 259 ? -33.140 1.497 46.080 1.00 66.31 259 VAL A CA 1
ATOM 1938 C C . VAL A 1 259 ? -31.740 1.285 46.632 1.00 66.31 259 VAL A C 1
ATOM 1940 O O . VAL A 1 259 ? -31.478 0.243 47.233 1.00 66.31 259 VAL A O 1
ATOM 1943 N N . ASN A 1 260 ? -30.844 2.256 46.434 1.00 70.31 260 ASN A N 1
ATOM 1944 C CA . ASN A 1 260 ? -29.520 2.227 47.050 1.00 70.31 260 ASN A CA 1
ATOM 1945 C C . ASN A 1 260 ? -29.694 2.190 48.584 1.00 70.31 260 ASN A C 1
ATOM 1947 O O . ASN A 1 260 ? -30.189 3.174 49.136 1.00 70.31 260 ASN A O 1
ATOM 1951 N N . PRO A 1 261 ? -29.294 1.112 49.285 1.00 76.31 261 PRO A N 1
ATOM 1952 C CA . PRO A 1 261 ? -29.463 0.994 50.735 1.00 76.31 261 PRO A CA 1
ATOM 1953 C C . PRO A 1 261 ? -28.810 2.138 51.527 1.00 76.31 261 PRO A C 1
ATOM 1955 O O . PRO A 1 261 ? -29.289 2.488 52.599 1.00 76.31 261 PRO A O 1
ATOM 1958 N N . CYS A 1 262 ? -27.765 2.771 50.980 1.00 79.62 262 CYS A N 1
ATOM 1959 C CA . CYS A 1 262 ? -27.108 3.932 51.582 1.00 79.62 262 CYS A CA 1
ATOM 1960 C C . CYS A 1 262 ? -27.856 5.257 51.386 1.00 79.62 262 CYS A C 1
ATOM 1962 O O . CYS A 1 262 ? -27.467 6.260 51.969 1.00 79.62 262 CYS A O 1
ATOM 1964 N N . SER A 1 263 ? -28.921 5.301 50.581 1.00 79.50 263 SER A N 1
ATOM 1965 C CA . SER A 1 263 ? -29.699 6.534 50.376 1.00 79.50 263 SER A CA 1
ATOM 1966 C C . SER A 1 263 ? -30.549 6.929 51.588 1.00 79.50 263 SER A C 1
ATOM 1968 O O . SER A 1 263 ? -30.863 8.103 51.756 1.00 79.50 263 SER A O 1
ATOM 1970 N N . SER A 1 264 ? -30.909 5.964 52.437 1.00 75.44 264 SER A N 1
ATOM 1971 C CA . SER A 1 264 ? -31.725 6.164 53.642 1.00 75.44 264 SER A CA 1
ATOM 1972 C C . SER A 1 264 ? -30.928 6.082 54.945 1.00 75.44 264 SER A C 1
ATOM 1974 O O . SER A 1 264 ? -31.506 6.235 56.019 1.00 75.44 264 SER A O 1
ATOM 1976 N N . VAL A 1 265 ? -29.625 5.803 54.871 1.00 84.88 265 VAL A N 1
ATOM 1977 C CA . VAL A 1 265 ? -28.757 5.648 56.042 1.00 84.88 265 VAL A CA 1
ATOM 1978 C C . VAL A 1 265 ? -27.961 6.931 56.249 1.00 84.88 265 VAL A C 1
ATOM 1980 O O . VAL A 1 265 ? -27.254 7.385 55.355 1.00 84.88 265 VAL A O 1
ATOM 1983 N N . ILE A 1 266 ? -28.090 7.515 57.439 1.00 85.56 266 ILE A N 1
ATOM 1984 C CA . ILE A 1 266 ? -27.321 8.685 57.868 1.00 85.56 266 ILE A CA 1
ATOM 1985 C C . ILE A 1 266 ? -26.242 8.181 58.823 1.00 85.56 266 ILE A C 1
ATOM 1987 O O . ILE A 1 266 ? -26.564 7.702 59.910 1.00 85.56 266 ILE A O 1
ATOM 1991 N N . CYS A 1 267 ? -24.985 8.273 58.401 1.00 88.62 267 CYS A N 1
ATOM 1992 C CA . CYS A 1 267 ? -23.837 7.866 59.204 1.00 88.62 267 CYS A CA 1
ATOM 1993 C C . CYS A 1 267 ? -23.335 8.995 60.112 1.00 88.62 267 CYS A C 1
ATOM 1995 O O . CYS A 1 267 ? -23.608 10.175 59.869 1.00 88.62 267 CYS A O 1
ATOM 1997 N N . SER A 1 268 ? -22.626 8.627 61.180 1.00 87.75 268 SER A N 1
ATOM 1998 C CA . SER A 1 268 ? -22.049 9.571 62.141 1.00 87.75 268 SER A CA 1
ATOM 1999 C C . SER A 1 268 ? -20.834 10.295 61.547 1.00 87.75 268 SER A C 1
ATOM 2001 O O . SER A 1 268 ? -20.371 9.989 60.449 1.00 87.75 268 SER A O 1
ATOM 2003 N N . LEU A 1 269 ? -20.307 11.297 62.259 1.00 82.00 269 LEU A N 1
ATOM 2004 C CA . LEU A 1 269 ? -19.231 12.159 61.761 1.00 82.00 269 LEU A CA 1
ATOM 2005 C C . LEU A 1 269 ? -17.987 11.342 61.339 1.00 82.00 269 LEU A C 1
ATOM 2007 O O . LEU A 1 269 ? -17.315 10.765 62.189 1.00 82.00 269 LEU A O 1
ATOM 2011 N N . GLY A 1 270 ? -17.673 11.334 60.039 1.00 77.25 270 GLY A N 1
ATOM 2012 C CA . GLY A 1 270 ? -16.505 10.638 59.475 1.00 77.25 270 GLY A CA 1
ATOM 2013 C C . GLY A 1 270 ? -16.718 9.159 59.127 1.00 77.25 270 GLY A C 1
ATOM 2014 O O . GLY A 1 270 ? -15.787 8.522 58.643 1.00 77.25 270 GLY A O 1
ATOM 2015 N N . GLU A 1 271 ? -17.917 8.616 59.344 1.00 87.06 271 GLU A N 1
ATOM 2016 C CA . GLU A 1 271 ? -18.298 7.291 58.857 1.00 87.06 271 GLU A CA 1
ATOM 2017 C C . GLU A 1 271 ? -18.782 7.377 57.404 1.00 87.06 271 GLU A C 1
ATOM 2019 O O . GLU A 1 271 ? -19.547 8.272 57.032 1.00 87.06 271 GLU A O 1
ATOM 2024 N N . GLU A 1 272 ? -18.380 6.408 56.590 1.00 86.56 272 GLU A N 1
ATOM 2025 C CA . GLU A 1 272 ? -18.885 6.236 55.236 1.00 86.56 272 GLU A CA 1
ATOM 2026 C C . GLU A 1 272 ? -19.903 5.100 55.204 1.00 86.56 272 GLU A C 1
ATOM 2028 O O . GLU A 1 272 ? -19.730 4.048 55.824 1.00 86.56 272 GLU A O 1
ATOM 2033 N N . CYS A 1 273 ? -20.995 5.305 54.467 1.00 84.06 273 CYS A N 1
ATOM 2034 C CA . CYS A 1 273 ? -21.942 4.227 54.244 1.00 84.06 273 CYS A CA 1
ATOM 2035 C C . CYS A 1 273 ? -21.352 3.231 53.246 1.00 84.06 273 CYS A C 1
ATOM 2037 O O . CYS A 1 273 ? -21.192 3.537 52.061 1.00 84.06 273 CYS A O 1
ATOM 2039 N N . VAL A 1 274 ? -21.078 2.026 53.725 1.00 83.19 274 VAL A N 1
ATOM 2040 C CA . VAL A 1 274 ? -20.681 0.878 52.920 1.00 83.19 274 VAL A CA 1
ATOM 2041 C C . VAL A 1 274 ? -21.815 -0.133 52.892 1.00 83.19 274 VAL A C 1
ATOM 2043 O O . VAL A 1 274 ? -22.683 -0.165 53.764 1.00 83.19 274 VAL A O 1
ATOM 2046 N N . ILE A 1 275 ? -21.855 -0.969 51.861 1.00 75.69 275 ILE A N 1
ATOM 2047 C CA . ILE A 1 275 ? -22.886 -1.998 51.753 1.00 75.69 275 ILE A CA 1
ATOM 2048 C C . ILE A 1 275 ? -22.236 -3.357 51.905 1.00 75.69 275 ILE A C 1
ATOM 2050 O O . ILE A 1 275 ? -21.363 -3.745 51.129 1.00 75.69 275 ILE A O 1
ATOM 2054 N N . SER A 1 276 ? -22.681 -4.077 52.932 1.00 72.19 276 SER A N 1
ATOM 2055 C CA . SER A 1 276 ? -22.218 -5.427 53.219 1.00 72.19 276 SER A CA 1
ATOM 2056 C C . SER A 1 276 ? -22.480 -6.365 52.037 1.00 72.19 276 SER A C 1
ATOM 2058 O O . SER A 1 276 ? -23.359 -6.136 51.201 1.00 72.19 276 SER A O 1
ATOM 2060 N N . LYS A 1 277 ? -21.797 -7.515 52.028 1.00 66.44 277 LYS A N 1
ATOM 2061 C CA . LYS A 1 277 ? -22.031 -8.607 51.061 1.00 66.44 277 LYS A CA 1
ATOM 2062 C C . LYS A 1 277 ? -23.480 -9.122 51.013 1.00 66.44 277 LYS A C 1
ATOM 2064 O O . LYS A 1 277 ? -23.820 -9.890 50.122 1.00 66.44 277 LYS A O 1
ATOM 2069 N N . PHE A 1 278 ? -24.308 -8.739 51.985 1.00 69.50 278 PHE A N 1
ATOM 2070 C CA . PHE A 1 278 ? -25.722 -9.091 52.078 1.00 69.50 278 PHE A CA 1
ATOM 2071 C C . PHE A 1 278 ? -26.655 -7.983 51.554 1.00 69.50 278 PHE A C 1
ATOM 2073 O O . PHE A 1 278 ? -27.868 -8.094 51.704 1.00 69.50 278 PHE A O 1
ATOM 2080 N N . GLY A 1 279 ? -26.119 -6.905 50.968 1.00 67.88 279 GLY A N 1
ATOM 2081 C CA . GLY A 1 279 ? -26.917 -5.789 50.449 1.00 67.88 279 GLY A CA 1
ATOM 2082 C C . GLY A 1 279 ? -27.476 -4.862 51.535 1.00 67.88 279 GLY A C 1
ATOM 2083 O O . GLY A 1 279 ? -28.388 -4.084 51.267 1.00 67.88 279 GLY A O 1
ATOM 2084 N N . ILE A 1 280 ? -26.950 -4.945 52.762 1.00 75.44 280 ILE A N 1
ATOM 2085 C CA . ILE A 1 280 ? -27.351 -4.112 53.905 1.00 75.44 280 ILE A CA 1
ATOM 2086 C C . ILE A 1 280 ? -26.368 -2.950 54.030 1.00 75.44 280 ILE A C 1
ATOM 2088 O O . ILE A 1 280 ? -25.162 -3.196 54.097 1.00 75.44 280 ILE A O 1
ATOM 2092 N N . ALA A 1 281 ? -26.880 -1.719 54.079 1.00 82.12 281 ALA A N 1
ATOM 2093 C CA . ALA A 1 281 ? -26.080 -0.532 54.362 1.00 82.12 281 ALA A CA 1
ATOM 2094 C C . ALA A 1 281 ? -25.628 -0.504 55.826 1.00 82.12 281 ALA A C 1
ATOM 2096 O O . ALA A 1 281 ? -26.434 -0.682 56.741 1.00 82.12 281 ALA A O 1
ATOM 2097 N N . GLN A 1 282 ? -24.336 -0.281 56.027 1.00 87.88 282 GLN A N 1
ATOM 2098 C CA . GLN A 1 282 ? -23.669 -0.158 57.314 1.00 87.88 282 GLN A CA 1
ATOM 2099 C C . GLN A 1 282 ? -22.758 1.066 57.271 1.00 87.88 282 GLN A C 1
ATOM 2101 O O . GLN A 1 282 ? -22.171 1.380 56.241 1.00 87.88 282 GLN A O 1
ATOM 2106 N N . CYS A 1 283 ? -22.668 1.775 58.386 1.00 89.31 283 CYS A N 1
ATOM 2107 C CA . CYS A 1 283 ? -21.731 2.875 58.531 1.00 89.31 283 CYS A CA 1
ATOM 2108 C C . CYS A 1 283 ? -20.412 2.303 59.033 1.00 89.31 283 CYS A C 1
ATOM 2110 O O . CYS A 1 283 ? -20.375 1.683 60.096 1.00 89.31 283 CYS A O 1
ATOM 2112 N N . GLU A 1 284 ? -19.354 2.472 58.251 1.00 89.31 284 GLU A N 1
ATOM 2113 C CA . GLU A 1 284 ? -18.012 2.033 58.609 1.00 89.31 284 GLU A CA 1
ATOM 2114 C C . GLU A 1 284 ? -17.047 3.209 58.480 1.00 89.31 284 GLU A C 1
ATOM 2116 O O . GLU A 1 284 ? -17.161 4.045 57.583 1.00 89.31 284 GLU A O 1
ATOM 2121 N N . CYS A 1 285 ? -16.076 3.292 59.384 1.00 85.75 285 CYS A N 1
ATOM 2122 C CA . CYS A 1 285 ? -14.994 4.253 59.230 1.00 85.75 285 CYS A CA 1
ATOM 2123 C C . CYS A 1 285 ? -14.097 3.813 58.061 1.00 85.75 285 CYS A C 1
ATOM 2125 O O . CYS A 1 285 ? -13.727 2.634 58.008 1.00 85.75 285 CYS A O 1
ATOM 2127 N N . PRO A 1 286 ? -13.693 4.725 57.160 1.00 80.38 286 PRO A N 1
ATOM 2128 C CA . PRO A 1 286 ? -12.764 4.392 56.090 1.00 80.38 286 PRO A CA 1
ATOM 2129 C C . PRO A 1 286 ? -11.472 3.815 56.683 1.00 80.38 286 PRO A C 1
ATOM 2131 O O . PRO A 1 286 ? -10.797 4.444 57.496 1.00 80.38 286 PRO A O 1
ATOM 2134 N N . SER A 1 287 ? -11.133 2.584 56.297 1.00 76.44 287 SER A N 1
ATOM 2135 C CA . SER A 1 287 ? -9.965 1.868 56.828 1.00 76.44 287 SER A CA 1
ATOM 2136 C C . SER A 1 287 ? -8.648 2.304 56.181 1.00 76.44 287 SER A C 1
ATOM 2138 O O . SER A 1 287 ? -7.577 1.892 56.624 1.00 76.44 287 SER A O 1
ATOM 2140 N N . GLN A 1 288 ? -8.720 3.080 55.097 1.00 75.31 288 GLN A N 1
ATOM 2141 C CA . GLN A 1 288 ? -7.572 3.610 54.372 1.00 75.31 288 GLN A CA 1
ATOM 2142 C C . GLN A 1 288 ? -7.796 5.092 54.091 1.00 75.31 288 GLN A C 1
ATOM 2144 O O . GLN A 1 288 ? -8.759 5.466 53.427 1.00 75.31 288 GLN A O 1
ATOM 2149 N N . CYS A 1 289 ? -6.894 5.927 54.596 1.00 74.69 289 CYS A N 1
ATOM 2150 C CA . CYS A 1 289 ? -6.834 7.334 54.224 1.00 74.69 289 CYS A CA 1
ATOM 2151 C C . CYS A 1 289 ? -6.210 7.470 52.826 1.00 74.69 289 CYS A C 1
ATOM 2153 O O . CYS A 1 289 ? -5.362 6.658 52.446 1.00 74.69 289 CYS A O 1
ATOM 2155 N N . GLU A 1 290 ? -6.584 8.508 52.074 1.00 73.94 290 GLU A N 1
ATOM 2156 C CA . GLU A 1 290 ? -5.886 8.860 50.832 1.00 73.94 290 GLU A CA 1
ATOM 2157 C C . GLU A 1 290 ? -4.381 9.038 51.081 1.00 73.94 290 GLU A C 1
ATOM 2159 O O . GLU A 1 290 ? -3.952 9.512 52.133 1.00 73.94 290 GLU A O 1
ATOM 2164 N N . SER A 1 291 ? -3.558 8.679 50.094 1.00 73.12 291 SER A N 1
ATOM 2165 C CA . SER A 1 291 ? -2.093 8.762 50.193 1.00 73.12 291 SER A CA 1
ATOM 2166 C C . SER A 1 291 ? -1.565 10.197 50.320 1.00 73.12 291 SER A C 1
ATOM 2168 O O . SER A 1 291 ? -0.407 10.400 50.687 1.00 73.12 291 SER A O 1
ATOM 2170 N N . VAL A 1 292 ? -2.408 11.195 50.041 1.00 66.94 292 VAL A N 1
ATOM 2171 C CA . VAL A 1 292 ? -2.093 12.619 50.151 1.00 66.94 292 VAL A CA 1
ATOM 2172 C C . VAL A 1 292 ? -2.928 13.225 51.274 1.00 66.94 292 VAL A C 1
ATOM 2174 O O . VAL A 1 292 ? -4.085 13.582 51.078 1.00 66.94 292 VAL A O 1
ATOM 2177 N N . VAL A 1 293 ? -2.327 13.383 52.454 1.00 74.38 293 VAL A N 1
ATOM 2178 C CA . VAL A 1 293 ? -2.988 13.999 53.614 1.00 74.38 293 VAL A CA 1
ATOM 2179 C C . VAL A 1 293 ? -2.405 15.371 53.941 1.00 74.38 293 VAL A C 1
ATOM 2181 O O . VAL A 1 293 ? -1.200 15.603 53.837 1.00 74.38 293 VAL A O 1
ATOM 2184 N N . ARG A 1 294 ? -3.272 16.289 54.381 1.00 73.31 294 ARG A N 1
ATOM 2185 C CA . ARG A 1 294 ? -2.869 17.501 55.106 1.00 73.31 294 ARG A CA 1
ATOM 2186 C C . ARG A 1 294 ? -3.070 17.242 56.603 1.00 73.31 294 ARG A C 1
ATOM 2188 O O . ARG A 1 294 ? -4.179 16.857 56.967 1.00 73.31 294 ARG A O 1
ATOM 2195 N N . PRO A 1 295 ? -2.052 17.436 57.457 1.00 77.88 295 PRO A N 1
ATOM 2196 C CA . PRO A 1 295 ? -2.194 17.216 58.893 1.00 77.88 295 PRO A CA 1
ATOM 2197 C C . PRO A 1 295 ? -3.199 18.205 59.495 1.00 77.88 295 PRO A C 1
ATOM 2199 O O . PRO A 1 295 ? -3.226 19.383 59.126 1.00 77.88 295 PRO A O 1
ATOM 2202 N N . VAL A 1 296 ? -4.031 17.715 60.413 1.00 81.12 296 VAL A N 1
ATOM 2203 C CA . VAL A 1 296 ? -5.084 18.478 61.095 1.00 81.12 296 VAL A CA 1
ATOM 2204 C C . VAL A 1 296 ? -5.036 18.170 62.586 1.00 81.12 296 VAL A C 1
ATOM 2206 O O . VAL A 1 296 ? -4.779 17.043 62.977 1.00 81.12 296 VAL A O 1
ATOM 2209 N N . CYS A 1 297 ? -5.299 19.164 63.433 1.00 82.81 297 CYS A N 1
ATOM 2210 C CA . CYS A 1 297 ? -5.344 18.953 64.877 1.00 82.81 297 CYS A CA 1
ATOM 2211 C C . CYS A 1 297 ? -6.734 18.454 65.290 1.00 82.81 297 CYS A C 1
ATOM 2213 O O . CYS A 1 297 ? -7.735 19.141 65.071 1.00 82.81 297 CYS A O 1
ATOM 2215 N N . GLY A 1 298 ? -6.796 17.258 65.870 1.00 78.69 298 GLY A N 1
ATOM 2216 C CA . GLY A 1 298 ? -8.008 16.678 66.431 1.00 78.69 298 GLY A CA 1
ATOM 2217 C C . GLY A 1 298 ? -8.440 17.365 67.729 1.00 78.69 298 GLY A C 1
ATOM 2218 O O . GLY A 1 298 ? -7.652 18.003 68.425 1.00 78.69 298 GLY A O 1
ATOM 2219 N N . ASN A 1 299 ? -9.703 17.173 68.118 1.00 79.62 299 ASN A N 1
ATOM 2220 C CA . ASN A 1 299 ? -10.259 17.725 69.365 1.00 79.62 299 ASN A CA 1
ATOM 2221 C C . ASN A 1 299 ? -9.583 17.186 70.645 1.00 79.62 299 ASN A C 1
ATOM 2223 O O . ASN A 1 299 ? -9.805 17.716 71.729 1.00 79.62 299 ASN A O 1
ATOM 2227 N N . ASN A 1 300 ? -8.760 16.141 70.528 1.00 85.19 300 ASN A N 1
ATOM 2228 C CA . ASN A 1 300 ? -7.902 15.606 71.587 1.00 85.19 300 ASN A CA 1
ATOM 2229 C C . ASN A 1 300 ? -6.519 16.293 71.658 1.00 85.19 300 ASN A C 1
ATOM 2231 O O . ASN A 1 300 ? -5.678 15.873 72.450 1.00 85.19 300 ASN A O 1
ATOM 2235 N N . GLY A 1 301 ? -6.266 17.315 70.831 1.00 79.62 301 GLY A N 1
ATOM 2236 C CA . GLY A 1 301 ? -4.995 18.040 70.769 1.00 79.62 301 GLY A CA 1
ATOM 2237 C C . GLY A 1 301 ? -3.866 17.292 70.054 1.00 79.62 301 GLY A C 1
ATOM 2238 O O . GLY A 1 301 ? -2.719 17.729 70.133 1.00 79.62 301 GLY A O 1
ATOM 2239 N N . GLN A 1 302 ? -4.158 16.173 69.382 1.00 81.88 302 GLN A N 1
ATOM 2240 C CA . GLN A 1 302 ? -3.184 15.450 68.559 1.00 81.88 302 GLN A CA 1
ATOM 2241 C C . GLN A 1 302 ? -3.261 15.917 67.105 1.00 81.88 302 GLN A C 1
ATOM 2243 O O . GLN A 1 302 ? -4.350 16.155 66.590 1.00 81.88 302 GLN A O 1
ATOM 2248 N N . THR A 1 303 ? -2.094 16.080 66.480 1.00 72.75 303 THR A N 1
ATOM 2249 C CA . THR A 1 303 ? -1.936 16.486 65.070 1.00 72.75 303 THR A CA 1
ATOM 2250 C C . THR A 1 303 ? -1.809 15.275 64.157 1.00 72.75 303 THR A C 1
ATOM 2252 O O . THR A 1 303 ? -1.286 14.250 64.650 1.00 72.75 303 THR A O 1
#

Foldseek 3Di:
DVVVVVVVVVVVVVVVVVVVVVVVPPPPPPDPDDLPCQQVPDDDAQLWHWDQDPVSHIDTDQDPDDDQQQWWFQWPVLAIDSDPSRNSNCSVVVVHRIDGPGTDHSPLDQQQPPDDAAFLWDWDQDPVSRHIDTHADPDDDQPDPDPQQFWFQKPVRDIDRGPSRQSNVRVVVVHRIDGPGGHHSQLQPPDDDDPPWGWDADPNRHTDTDRDPDDDQQQFWFQKPQLAIDSDPSRQRSCCRVVVHPIDTLETDGRPPSDQLCVPDDEDDQWDFHADNVRHTDTHHPPDDPPDDDDDQDPVRRD

Secondary structure (DSSP, 8-state):
-HHHHHHHHHHHHHHHHHHHHHHHHS---PPPPPS--TTTT----TT-EEEE-TTS-EEEE--S--------EEETTS-EESSHHHHHHHHHHHT----EEEES-TT---TTSS-PPSTTPEEEE-TTSS-EE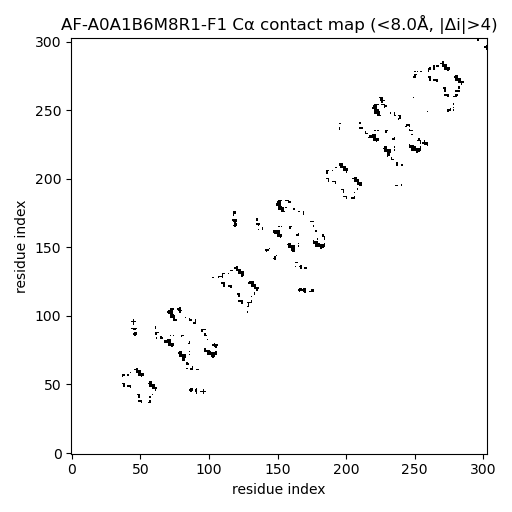EE--S-----TT-GGGS-EEETTS-EESSHHHHHHHHHHTT----EEEES-S-TTTT--PPTTEEEEE-TT--EEEEE-S--------EEETTS-EESSHHHHHHHHHHTT----EEEES--SSSS-GGGS----TT-EEEE-TTS-EEEE--SS--SS------TTS--

Mean predicted aligned error: 18.14 Å

Radius of gyration: 47.18 Å; Cα contacts (8 Å, |Δi|>4): 476; chains: 1; bounding box: 85×98×119 Å

Organism: NCBI:txid36148

Sequence (303 aa):
VLLIVLALLLVVFLLVSGILVYFNHVGFKAVPQPLEELCDKTSCTHGASCMTGSDGRATCRCPAECPSLYSPVCGTDGQTYNNLCALRMHSCRKQENVRVQHPGECDSTDPCADKLCPMGARCVPAPDGRSASCVCPRHCPQYGDHAASRPVCGSDNQDYKDQCEMRRSACERGSDIAVKYHGACDPCENLECVEPEVCQLDEDRKPVCRCGDSCSLEFTPVCGSDGKTYSNECALRQESCRSKKSLRIIYRGTCTSGVNPCSSVICSLGEECVISKFGIAQCECPSQCESVVRPVCGNNGQT